Protein AF-A0A9W8JDC2-F1 (afdb_monomer_lite)

pLDDT: mean 82.08, std 17.06, range [31.06, 98.62]

InterPro domains:
  IPR001506 Peptidase M12A [PF01400] (42-192)
  IPR006026 Peptidase, metallopeptidase [SM00235] (15-179)
  IPR024079 Metallopeptidase, catalytic domain superfamily [G3DSA:3.40.390.10] (27-227)

Radius of gyration: 19.78 Å; chains: 1; bounding box: 45×54×55 Å

Structure (mmCIF, N/CA/C/O backbone):
data_AF-A0A9W8JDC2-F1
#
_entry.id   AF-A0A9W8JDC2-F1
#
loop_
_atom_site.group_PDB
_atom_site.id
_atom_site.type_symbol
_atom_site.label_atom_id
_atom_site.label_alt_id
_atom_site.label_comp_id
_atom_site.label_asym_id
_atom_site.label_entity_id
_atom_site.label_seq_id
_atom_site.pdbx_PDB_ins_code
_atom_site.Cartn_x
_atom_site.Cartn_y
_atom_site.Cartn_z
_atom_site.occupancy
_atom_site.B_iso_or_equiv
_atom_site.auth_seq_id
_atom_site.auth_comp_id
_atom_site.auth_asym_id
_atom_site.auth_atom_id
_atom_site.pdbx_PDB_model_num
ATOM 1 N N . MET A 1 1 ? 18.052 2.637 -6.254 1.00 39.09 1 MET A N 1
ATOM 2 C CA . MET A 1 1 ? 16.612 2.326 -6.177 1.00 39.09 1 MET A CA 1
ATOM 3 C C . MET A 1 1 ? 15.872 3.647 -6.015 1.00 39.09 1 MET A C 1
ATOM 5 O O . MET A 1 1 ? 15.628 4.040 -4.888 1.00 39.09 1 MET A O 1
ATOM 9 N N . SER A 1 2 ? 15.651 4.411 -7.087 1.00 40.44 2 SER A N 1
ATOM 10 C CA . SER A 1 2 ? 14.915 5.684 -6.951 1.00 40.44 2 SER A CA 1
ATOM 11 C C . SER A 1 2 ? 14.128 6.116 -8.184 1.00 40.44 2 SER A C 1
ATOM 13 O O . SER A 1 2 ? 13.523 7.181 -8.145 1.00 40.44 2 SER A O 1
ATOM 15 N N . ASN A 1 3 ? 14.102 5.347 -9.278 1.00 45.25 3 ASN A N 1
ATOM 16 C CA . ASN A 1 3 ? 13.188 5.662 -10.376 1.00 45.25 3 ASN A CA 1
ATOM 17 C C . ASN A 1 3 ? 11.806 5.112 -10.033 1.00 45.25 3 ASN A C 1
ATOM 19 O O . ASN A 1 3 ? 11.420 4.107 -10.598 1.00 45.25 3 ASN A O 1
ATOM 23 N N . GLU A 1 4 ? 11.083 5.714 -9.097 1.00 53.16 4 GLU A N 1
ATOM 24 C CA . GLU A 1 4 ? 9.636 5.509 -8.973 1.00 53.16 4 GLU A CA 1
ATOM 25 C C . GLU A 1 4 ? 8.963 6.579 -9.832 1.00 53.16 4 GLU A C 1
ATOM 27 O O . GLU A 1 4 ? 8.582 7.653 -9.373 1.00 53.16 4 GLU A O 1
ATOM 32 N N . THR A 1 5 ? 8.922 6.364 -11.146 1.00 48.00 5 THR A N 1
ATOM 33 C CA . THR A 1 5 ? 8.189 7.255 -12.049 1.00 48.00 5 THR A CA 1
ATOM 34 C C . THR A 1 5 ? 6.776 6.734 -12.230 1.00 48.00 5 THR A C 1
ATOM 36 O O . THR A 1 5 ? 6.428 6.256 -13.308 1.00 48.00 5 THR A O 1
ATOM 39 N N . ALA A 1 6 ? 5.947 6.856 -11.191 1.00 43.22 6 ALA A N 1
ATOM 40 C CA . ALA A 1 6 ? 4.512 6.795 -11.412 1.00 43.22 6 ALA A CA 1
ATOM 41 C C . ALA A 1 6 ? 4.127 7.903 -12.423 1.00 43.22 6 ALA A C 1
ATOM 43 O O . ALA A 1 6 ? 4.657 9.023 -12.349 1.00 43.22 6 ALA A O 1
ATOM 44 N N . PRO A 1 7 ? 3.253 7.626 -13.405 1.00 46.75 7 PRO A N 1
ATOM 45 C CA . PRO A 1 7 ? 2.668 8.669 -14.247 1.00 46.75 7 PRO A CA 1
ATOM 46 C C . PRO A 1 7 ? 2.007 9.747 -13.374 1.00 46.75 7 PRO A C 1
ATOM 48 O O . PRO A 1 7 ? 1.535 9.449 -12.274 1.00 46.75 7 PRO A O 1
ATOM 51 N N . GLN A 1 8 ? 2.004 11.004 -13.847 1.00 41.94 8 GLN A N 1
ATOM 52 C CA . GLN A 1 8 ? 1.420 12.114 -13.088 1.00 41.94 8 GLN A CA 1
ATOM 53 C C . GLN A 1 8 ? -0.027 11.784 -12.726 1.00 41.94 8 GLN A C 1
ATOM 55 O O . GLN A 1 8 ? -0.860 11.540 -13.600 1.00 41.94 8 GLN A O 1
ATOM 60 N N . GLN A 1 9 ? -0.283 11.729 -11.422 1.00 51.25 9 GLN A N 1
ATOM 61 C CA . GLN A 1 9 ? -1.615 11.523 -10.881 1.00 51.25 9 GLN A CA 1
ATOM 62 C C . GLN A 1 9 ? -2.456 12.771 -11.188 1.00 51.25 9 GLN A C 1
ATOM 64 O O . GLN A 1 9 ? -1.902 13.876 -11.216 1.00 51.25 9 GLN A O 1
ATOM 69 N N . PRO A 1 10 ? -3.771 12.643 -11.423 1.00 34.12 10 PRO A N 1
ATOM 70 C CA . PRO A 1 10 ? -4.638 13.811 -11.465 1.00 34.12 10 PRO A CA 1
ATOM 71 C C . PRO A 1 10 ? -4.490 14.587 -10.148 1.00 34.12 10 PRO A C 1
ATOM 73 O O . PRO A 1 10 ? -4.657 14.032 -9.063 1.00 34.12 10 PRO A O 1
ATOM 76 N N . VAL A 1 11 ? -4.106 15.860 -10.257 1.00 34.34 11 VAL A N 1
ATOM 77 C CA . VAL A 1 11 ? -3.949 16.760 -9.113 1.00 34.34 11 VAL A CA 1
ATOM 78 C C . VAL A 1 11 ? -5.342 17.082 -8.587 1.00 34.34 11 VAL A C 1
ATOM 80 O O . VAL A 1 11 ? -6.177 17.616 -9.316 1.00 34.34 11 VAL A O 1
ATOM 83 N N . SER A 1 12 ? -5.586 16.727 -7.332 1.00 36.09 12 SER A N 1
ATOM 84 C CA . SER A 1 12 ? -6.775 17.126 -6.591 1.00 36.09 12 SER A CA 1
ATOM 85 C C . SER A 1 12 ? -6.741 18.638 -6.358 1.00 36.09 12 SER A C 1
ATOM 87 O O . SER A 1 12 ? -5.742 19.186 -5.888 1.00 36.09 12 SER A O 1
ATOM 89 N N . THR A 1 13 ? -7.813 19.323 -6.741 1.00 31.92 13 THR A N 1
ATOM 90 C CA . THR A 1 13 ? -8.102 20.679 -6.277 1.00 31.92 13 THR A CA 1
ATOM 91 C C . THR A 1 13 ? -8.861 20.571 -4.954 1.00 31.92 13 THR A C 1
ATOM 93 O O . THR A 1 13 ? -9.662 19.651 -4.786 1.00 31.92 13 THR A O 1
ATOM 96 N N . ASP A 1 14 ? -8.653 21.522 -4.037 1.00 37.34 14 ASP A N 1
ATOM 97 C CA . ASP A 1 14 ? -9.262 21.587 -2.688 1.00 37.34 14 ASP A CA 1
ATOM 98 C C . ASP A 1 14 ? -10.813 21.497 -2.652 1.00 37.34 14 ASP A C 1
ATOM 100 O O . ASP A 1 14 ? -11.417 21.488 -1.581 1.00 37.34 14 ASP A O 1
ATOM 104 N N . GLU A 1 15 ? -11.481 21.416 -3.804 1.00 31.06 15 GLU A N 1
ATOM 105 C CA . GLU A 1 15 ? -12.931 21.511 -3.961 1.00 31.06 15 GLU A CA 1
ATOM 106 C C . GLU A 1 15 ? -13.664 20.170 -4.152 1.00 31.06 15 GLU A C 1
ATOM 108 O O . GLU A 1 15 ? -14.892 20.192 -4.229 1.00 31.06 15 GLU A O 1
ATOM 113 N N . ASN A 1 16 ? -12.989 19.006 -4.206 1.00 34.16 16 ASN A N 1
ATOM 114 C CA . ASN A 1 16 ? -13.694 17.727 -4.412 1.00 34.16 16 ASN A CA 1
ATOM 115 C C . ASN A 1 16 ? -13.547 16.701 -3.256 1.00 34.16 16 ASN A C 1
ATOM 117 O O . ASN A 1 16 ? -12.599 15.911 -3.240 1.00 34.16 16 ASN A O 1
ATOM 121 N N . PRO A 1 17 ? -14.512 16.620 -2.312 1.00 36.56 17 PRO A N 1
ATOM 122 C CA . PRO A 1 17 ? -14.523 15.637 -1.217 1.00 36.56 17 PRO A CA 1
ATOM 123 C C . PRO A 1 17 ? -14.759 14.174 -1.663 1.00 36.56 17 PRO A C 1
ATOM 125 O O . PRO A 1 17 ? -14.867 13.279 -0.824 1.00 36.56 17 PRO A O 1
ATOM 128 N N . GLU A 1 18 ? -14.821 13.891 -2.968 1.00 38.72 18 GLU A N 1
ATOM 129 C CA . GLU A 1 18 ? -15.110 12.566 -3.532 1.00 38.72 18 GLU A CA 1
ATOM 130 C C . GLU A 1 18 ? -13.932 11.574 -3.553 1.00 38.72 18 GLU A C 1
ATOM 132 O O . GLU A 1 18 ? -14.122 10.440 -3.988 1.00 38.72 18 GLU A O 1
ATOM 137 N N . TRP A 1 19 ? -12.724 11.913 -3.083 1.00 42.41 19 TRP A N 1
ATOM 138 C CA . TRP A 1 19 ? -11.564 10.991 -3.100 1.00 42.41 19 TRP A CA 1
ATOM 139 C C . TRP A 1 19 ? -11.866 9.615 -2.464 1.00 42.41 19 TRP A C 1
ATOM 141 O O . TRP A 1 19 ? -11.330 8.591 -2.896 1.00 42.41 19 TRP A O 1
ATOM 151 N N . TYR A 1 20 ? -12.778 9.565 -1.485 1.00 41.06 20 TYR A N 1
ATOM 152 C CA . TYR A 1 20 ? -13.243 8.326 -0.856 1.00 41.06 20 TYR A CA 1
ATOM 153 C C . TYR A 1 20 ? -13.933 7.380 -1.859 1.00 41.06 20 TYR A C 1
ATOM 155 O O . TYR A 1 20 ? -13.798 6.155 -1.764 1.00 41.06 20 TYR A O 1
ATOM 163 N N . SER A 1 21 ? -14.612 7.953 -2.858 1.00 41.03 21 SER A N 1
ATOM 164 C CA . SER A 1 21 ? -15.178 7.255 -4.015 1.00 41.03 21 SER A CA 1
ATOM 165 C C . SER A 1 21 ? -14.079 6.713 -4.942 1.00 41.03 21 SER A C 1
ATOM 167 O O . SER A 1 21 ? -14.177 5.585 -5.429 1.00 41.03 21 SER A O 1
ATOM 169 N N . TYR A 1 22 ? -12.983 7.457 -5.121 1.00 45.94 22 TYR A N 1
ATOM 170 C CA . TYR A 1 22 ? -11.891 7.105 -6.038 1.00 45.94 22 TYR A CA 1
ATOM 171 C C . TYR A 1 22 ? -10.888 6.085 -5.485 1.00 45.94 22 TYR A C 1
ATOM 173 O O . TYR A 1 22 ? -10.325 5.310 -6.252 1.00 45.94 22 TYR A O 1
ATOM 181 N N . CYS A 1 23 ? -10.641 6.053 -4.177 1.00 48.94 23 CYS A N 1
ATOM 182 C CA . CYS A 1 23 ? -9.601 5.180 -3.631 1.00 48.94 23 CYS A CA 1
ATOM 183 C C . CYS A 1 23 ? -10.074 3.723 -3.475 1.00 48.94 23 CYS A C 1
ATOM 185 O O . CYS A 1 23 ? -9.308 2.793 -3.718 1.00 48.94 23 CYS A O 1
ATOM 187 N N . CYS A 1 24 ? -11.332 3.496 -3.072 1.00 53.53 24 CYS A N 1
ATOM 188 C CA . CYS A 1 24 ? -11.749 2.153 -2.647 1.00 53.53 24 CYS A CA 1
ATOM 189 C C . CYS A 1 24 ? -13.275 1.901 -2.694 1.00 53.53 24 CYS A C 1
ATOM 191 O O . CYS A 1 24 ? -13.778 1.063 -1.936 1.00 53.53 24 CYS A O 1
ATOM 193 N N . SER A 1 25 ? -14.058 2.640 -3.488 1.00 48.69 25 SER A N 1
ATOM 194 C CA . SER A 1 25 ? -15.470 2.269 -3.654 1.00 48.69 25 SER A CA 1
ATOM 195 C C . SER A 1 25 ? -15.579 1.067 -4.600 1.00 48.69 25 SER A C 1
ATOM 197 O O . SER A 1 25 ? -15.105 1.090 -5.726 1.00 48.69 25 SER A O 1
ATOM 199 N N . GLU A 1 26 ? -16.161 -0.023 -4.105 1.00 54.44 26 GLU A N 1
ATOM 200 C CA . GLU A 1 26 ? -16.521 -1.211 -4.895 1.00 54.44 26 GLU A CA 1
ATOM 201 C C . GLU A 1 26 ? -15.377 -2.045 -5.479 1.00 54.44 26 GLU A C 1
ATOM 203 O O . GLU A 1 26 ? -15.600 -2.766 -6.453 1.00 54.44 26 GLU A O 1
ATOM 208 N N . LEU A 1 27 ? -14.188 -2.066 -4.858 1.00 50.25 27 LEU A N 1
ATOM 209 C CA . LEU A 1 27 ? -13.289 -3.188 -5.131 1.00 50.25 27 LEU A CA 1
ATOM 210 C C . LEU A 1 27 ? -14.043 -4.461 -4.758 1.00 50.25 27 LEU A C 1
ATOM 212 O O . LEU A 1 27 ? -14.389 -4.706 -3.597 1.00 50.25 27 LEU A O 1
ATOM 216 N N . SER A 1 28 ? -14.377 -5.232 -5.788 1.00 53.75 28 SER A N 1
ATOM 217 C CA . SER A 1 28 ? -14.998 -6.528 -5.619 1.00 53.75 28 SER A CA 1
ATOM 218 C C . SER A 1 28 ? -14.140 -7.328 -4.634 1.00 53.75 28 SER A C 1
ATOM 220 O O . SER A 1 28 ? -12.913 -7.199 -4.609 1.00 53.75 28 SER A O 1
ATOM 222 N N . LYS A 1 29 ? -14.755 -8.203 -3.826 1.00 72.06 29 LYS A N 1
ATOM 223 C CA . LYS A 1 29 ? -14.006 -9.122 -2.942 1.00 72.06 29 LYS A CA 1
ATOM 224 C C . LYS A 1 29 ? -12.920 -9.911 -3.694 1.00 72.06 29 LYS A C 1
ATOM 226 O O . LYS A 1 29 ? -12.112 -10.585 -3.065 1.00 72.06 29 LYS A O 1
ATOM 231 N N . THR A 1 30 ? -12.926 -9.902 -5.029 1.00 88.88 30 THR A N 1
ATOM 232 C CA . THR A 1 30 ? -11.967 -10.577 -5.893 1.00 88.88 30 THR A CA 1
ATOM 233 C C . THR A 1 30 ? -11.499 -9.672 -7.035 1.00 88.88 30 THR A C 1
ATOM 235 O O . THR A 1 30 ? -12.102 -9.660 -8.103 1.00 88.88 30 THR A O 1
ATOM 238 N N . ILE A 1 31 ? -10.366 -9.006 -6.836 1.00 91.06 31 ILE A N 1
ATOM 239 C CA . ILE A 1 31 ? -9.697 -8.160 -7.823 1.00 91.06 31 ILE A CA 1
ATOM 240 C C . ILE A 1 31 ? -8.982 -9.047 -8.848 1.00 91.06 31 ILE A C 1
ATOM 242 O O . ILE A 1 31 ? -8.197 -9.938 -8.500 1.00 91.06 31 ILE A O 1
ATOM 246 N N . THR A 1 32 ? -9.256 -8.820 -10.128 1.00 94.94 32 THR A N 1
ATOM 247 C CA . THR A 1 32 ? -8.577 -9.508 -11.229 1.00 94.94 32 THR A CA 1
ATOM 248 C C . THR A 1 32 ? -7.205 -8.904 -11.499 1.00 94.94 32 THR A C 1
ATOM 250 O O . THR A 1 32 ? -7.047 -7.688 -11.602 1.00 94.94 32 THR A O 1
ATOM 253 N N . VAL A 1 33 ? -6.202 -9.771 -11.638 1.00 97.25 33 VAL A N 1
ATOM 254 C CA . VAL A 1 33 ? -4.806 -9.390 -11.883 1.00 97.25 33 VAL A CA 1
ATOM 255 C C . VAL A 1 33 ? -4.304 -10.080 -13.146 1.00 97.25 33 VAL A C 1
ATOM 257 O O . VAL A 1 33 ? -4.620 -11.243 -13.398 1.00 97.25 33 VAL A O 1
ATOM 260 N N . GLY A 1 34 ? -3.523 -9.376 -13.954 1.00 97.50 34 GLY A N 1
ATOM 261 C CA . GLY A 1 34 ? -3.039 -9.881 -15.229 1.00 97.50 34 GLY A CA 1
ATOM 262 C C . GLY A 1 34 ? -1.666 -9.346 -15.590 1.00 97.50 34 GLY A C 1
ATOM 263 O O . GLY A 1 34 ? -1.335 -8.213 -15.257 1.00 97.50 34 GLY A O 1
ATOM 264 N N . PHE A 1 35 ? -0.877 -10.146 -16.301 1.00 97.88 35 PHE A N 1
ATOM 265 C CA . PHE A 1 35 ? 0.409 -9.723 -16.852 1.00 97.88 35 PHE A CA 1
ATOM 266 C C . PHE A 1 35 ? 0.225 -9.288 -18.305 1.00 97.88 35 PHE A C 1
ATOM 268 O O . PHE A 1 35 ? -0.383 -10.022 -19.087 1.00 97.88 35 PHE A O 1
ATOM 275 N N . VAL A 1 36 ? 0.713 -8.098 -18.664 1.00 96.31 36 VAL A N 1
ATOM 276 C CA . VAL A 1 36 ? 0.416 -7.472 -19.964 1.00 96.31 36 VAL A CA 1
ATOM 277 C C . VAL A 1 36 ? 1.654 -7.257 -20.831 1.00 96.31 36 VAL A C 1
ATOM 279 O O . VAL A 1 36 ? 2.762 -7.005 -20.354 1.00 96.31 36 VAL A O 1
ATOM 282 N N . ASN A 1 37 ? 1.447 -7.353 -22.144 1.00 92.31 37 ASN A N 1
ATOM 283 C CA . ASN A 1 37 ? 2.453 -7.043 -23.158 1.00 92.31 37 ASN A CA 1
ATOM 284 C C . ASN A 1 37 ? 2.765 -5.531 -23.192 1.00 92.31 37 ASN A C 1
ATOM 286 O O . ASN A 1 37 ? 1.912 -4.729 -22.814 1.00 92.31 37 ASN A O 1
ATOM 290 N N . PRO A 1 38 ? 3.961 -5.115 -23.657 1.00 91.19 38 PRO A N 1
ATOM 291 C CA . PRO A 1 38 ? 5.005 -5.925 -24.305 1.00 91.19 38 PRO A CA 1
ATOM 292 C C . PRO A 1 38 ? 5.938 -6.679 -23.344 1.00 91.19 38 PRO A C 1
ATOM 294 O O . PRO A 1 38 ? 6.729 -7.504 -23.788 1.00 91.19 38 PRO A O 1
ATOM 297 N N . THR A 1 39 ? 5.863 -6.419 -22.039 1.00 94.56 39 THR A N 1
ATOM 298 C CA . THR A 1 39 ? 6.779 -6.992 -21.038 1.00 94.56 39 THR A CA 1
ATOM 299 C C . THR A 1 39 ? 5.997 -7.656 -19.900 1.00 94.56 39 THR A C 1
ATOM 301 O O . THR A 1 39 ? 5.954 -7.105 -18.79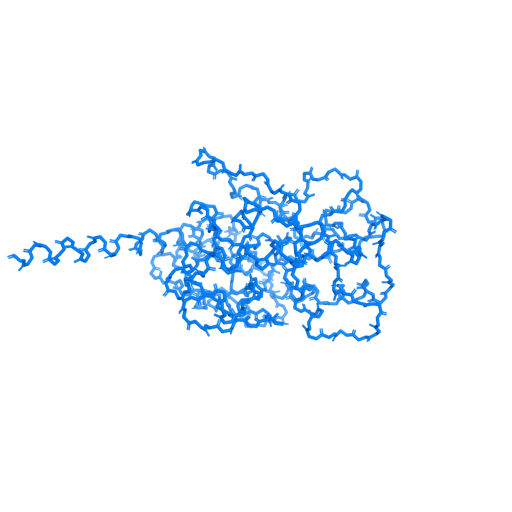8 1.00 94.56 39 THR A O 1
ATOM 304 N N . PRO A 1 40 ? 5.391 -8.837 -20.119 1.00 95.38 40 PRO A N 1
ATOM 305 C CA . PRO A 1 40 ? 4.582 -9.524 -19.105 1.00 95.38 40 PRO A CA 1
ATOM 306 C C . PRO A 1 40 ? 5.421 -10.168 -17.985 1.00 95.38 40 PRO A C 1
ATOM 308 O O . PRO A 1 40 ? 4.870 -10.753 -17.055 1.00 95.38 40 PRO A O 1
ATOM 311 N N . GLY A 1 41 ? 6.752 -10.079 -18.065 1.00 96.12 41 GLY A N 1
ATOM 312 C CA . GLY A 1 41 ? 7.677 -10.735 -17.143 1.00 96.12 41 GLY A CA 1
ATOM 313 C C . GLY A 1 41 ? 7.842 -12.227 -17.422 1.00 96.12 41 GLY A C 1
ATOM 314 O O . GLY A 1 41 ? 7.060 -12.846 -18.145 1.00 96.12 41 GLY A O 1
ATOM 315 N N . THR A 1 42 ? 8.897 -12.813 -16.862 1.00 97.75 42 THR A N 1
ATOM 316 C CA . THR A 1 42 ? 9.150 -14.255 -16.926 1.00 97.75 42 THR A CA 1
ATOM 317 C C . THR A 1 42 ? 8.213 -15.017 -15.982 1.00 97.75 42 THR A C 1
ATOM 319 O O . THR A 1 42 ? 7.740 -14.441 -15.000 1.00 97.75 42 THR A O 1
ATOM 322 N N . PRO A 1 43 ? 8.004 -16.333 -16.182 1.00 97.88 43 PRO A N 1
ATOM 323 C CA . PRO A 1 43 ? 7.244 -17.154 -15.236 1.00 97.88 43 PRO A CA 1
ATOM 324 C C . PRO A 1 43 ? 7.764 -17.061 -13.796 1.00 97.88 43 PRO A C 1
ATOM 326 O O . PRO A 1 43 ? 6.982 -17.092 -12.853 1.00 97.88 43 PRO A O 1
ATOM 329 N N . VAL A 1 44 ? 9.080 -16.884 -13.624 1.00 98.38 44 VAL A N 1
ATOM 330 C CA . VAL A 1 44 ? 9.696 -16.671 -12.310 1.00 98.38 44 VAL A CA 1
ATOM 331 C C . VAL A 1 44 ? 9.209 -15.359 -11.697 1.00 98.38 44 VAL A C 1
ATOM 333 O O . VAL A 1 44 ? 8.709 -15.376 -10.580 1.00 98.38 44 VAL A O 1
ATOM 336 N N . GLN A 1 45 ? 9.289 -14.237 -12.419 1.00 98.38 45 GLN A N 1
ATOM 337 C CA . GLN A 1 45 ? 8.807 -12.941 -11.921 1.00 98.38 45 GLN A CA 1
ATOM 338 C C . GLN A 1 45 ? 7.310 -12.982 -11.577 1.00 98.38 45 GLN A C 1
ATOM 340 O O . GLN A 1 45 ? 6.902 -12.502 -10.520 1.00 98.38 45 GLN A O 1
ATOM 345 N N . GLN A 1 46 ? 6.502 -13.600 -12.441 1.00 98.31 46 GLN A N 1
ATOM 346 C CA . GLN A 1 46 ? 5.063 -13.757 -12.232 1.00 98.31 46 GLN A CA 1
ATOM 347 C C . GLN A 1 46 ? 4.754 -14.574 -10.970 1.00 98.31 46 GLN A C 1
ATOM 349 O O . GLN A 1 46 ? 3.913 -14.162 -10.171 1.00 98.31 46 GLN A O 1
ATOM 354 N N . ALA A 1 47 ? 5.471 -15.681 -10.751 1.00 98.44 47 ALA A N 1
ATOM 355 C CA . ALA A 1 47 ? 5.312 -16.521 -9.567 1.00 98.44 47 ALA A CA 1
ATOM 356 C C . ALA A 1 47 ? 5.643 -15.765 -8.270 1.00 98.44 47 ALA A C 1
ATOM 358 O O . ALA A 1 47 ? 4.889 -15.868 -7.304 1.00 98.44 47 ALA A O 1
ATOM 359 N N . LYS A 1 48 ? 6.703 -14.939 -8.258 1.00 98.62 48 LYS A N 1
ATOM 360 C CA . LYS A 1 48 ? 7.040 -14.099 -7.091 1.00 98.62 48 LYS A CA 1
ATOM 361 C C . LYS A 1 48 ? 5.887 -13.174 -6.714 1.00 98.62 48 LYS A C 1
ATOM 363 O O . LYS A 1 48 ? 5.512 -13.096 -5.548 1.00 98.62 48 LYS A O 1
ATOM 368 N N . VAL A 1 49 ? 5.305 -12.499 -7.707 1.00 98.56 49 VAL A N 1
ATOM 369 C CA . VAL A 1 49 ? 4.173 -11.587 -7.496 1.00 98.56 49 VAL A CA 1
ATOM 370 C C . VAL A 1 49 ? 2.958 -12.340 -6.958 1.00 98.56 49 VAL A C 1
ATOM 372 O O . VAL A 1 49 ? 2.365 -11.922 -5.965 1.00 98.56 49 VAL A O 1
ATOM 375 N N . GLN A 1 50 ? 2.614 -13.469 -7.584 1.00 98.38 50 GLN A N 1
ATOM 376 C CA . GLN A 1 50 ? 1.490 -14.315 -7.178 1.00 98.38 50 GLN A CA 1
ATOM 377 C C . GLN A 1 50 ? 1.626 -14.847 -5.750 1.00 98.38 50 GLN A C 1
ATOM 379 O O . GLN A 1 50 ? 0.620 -14.953 -5.050 1.00 98.38 50 GLN A O 1
ATOM 384 N N . GLU A 1 51 ? 2.844 -15.178 -5.323 1.00 98.38 51 GLU A N 1
ATOM 385 C CA . GLU A 1 51 ? 3.123 -15.671 -3.977 1.00 98.38 51 GLU A CA 1
ATOM 386 C C . GLU A 1 51 ? 3.049 -14.547 -2.938 1.00 98.38 51 GLU A C 1
ATOM 388 O O . GLU A 1 51 ? 2.314 -14.652 -1.955 1.00 98.38 51 GLU A O 1
ATOM 393 N N . VAL A 1 52 ? 3.781 -13.452 -3.157 1.00 98.56 52 VAL A N 1
ATOM 394 C CA . VAL A 1 52 ? 3.937 -12.388 -2.153 1.00 98.56 52 VAL A CA 1
ATOM 395 C C . VAL A 1 52 ? 2.637 -11.619 -1.928 1.00 98.56 52 VAL A C 1
ATOM 397 O O . VAL A 1 52 ? 2.317 -11.296 -0.783 1.00 98.56 52 VAL A O 1
ATOM 400 N N . VAL A 1 53 ? 1.843 -11.375 -2.978 1.00 97.38 53 VAL A N 1
ATOM 401 C CA . VAL A 1 53 ? 0.584 -10.617 -2.856 1.00 97.38 53 VAL A CA 1
ATOM 402 C C . VAL A 1 53 ? -0.415 -11.268 -1.889 1.00 97.38 53 VAL A C 1
ATOM 404 O O . VAL A 1 53 ? -1.240 -10.583 -1.285 1.00 97.38 53 VAL A O 1
ATOM 407 N N . LYS A 1 54 ? -0.319 -12.587 -1.672 1.00 96.56 54 LYS A N 1
ATOM 408 C CA . LYS A 1 54 ? -1.182 -13.311 -0.726 1.00 96.56 54 LYS A CA 1
ATOM 409 C C . LYS A 1 54 ? -1.024 -12.850 0.716 1.00 96.56 54 LYS A C 1
ATOM 411 O O . LYS A 1 54 ? -1.926 -13.098 1.511 1.00 96.56 54 LYS A O 1
ATOM 416 N N . GLU A 1 55 ? 0.061 -12.159 1.059 1.00 97.62 55 GLU A N 1
ATOM 417 C CA . GLU A 1 55 ? 0.206 -11.546 2.378 1.00 97.62 55 GLU A CA 1
ATOM 418 C C . GLU A 1 55 ? -0.896 -10.512 2.648 1.00 97.62 55 GLU A C 1
ATOM 420 O O . GLU A 1 55 ? -1.474 -10.522 3.731 1.00 97.62 55 GLU A O 1
ATOM 425 N N . TRP A 1 56 ? -1.275 -9.692 1.660 1.00 95.94 56 TRP A N 1
ATOM 426 C CA . TRP A 1 56 ? -2.372 -8.729 1.814 1.00 95.94 56 TRP A CA 1
ATOM 427 C C . TRP A 1 56 ? -3.716 -9.414 2.087 1.00 95.94 56 TRP A C 1
ATOM 429 O O . TRP A 1 56 ? -4.488 -8.931 2.912 1.00 95.94 56 TRP A O 1
ATOM 439 N N . GLU A 1 57 ? -3.976 -10.578 1.482 1.00 94.75 57 GLU A N 1
ATOM 440 C CA . GLU A 1 57 ? -5.220 -11.340 1.697 1.00 94.75 57 GLU A CA 1
ATOM 441 C C . GLU A 1 57 ? -5.372 -11.895 3.123 1.00 94.75 57 GLU A C 1
ATOM 443 O O . GLU A 1 57 ? -6.455 -12.362 3.487 1.00 94.75 57 GLU A O 1
ATOM 448 N N . LYS A 1 58 ? -4.296 -11.900 3.922 1.00 95.94 58 LYS A N 1
ATOM 449 C CA . LYS A 1 58 ? -4.359 -12.264 5.343 1.00 95.94 58 LYS A CA 1
ATOM 450 C C . LYS A 1 58 ? -4.903 -11.118 6.188 1.00 95.94 58 LYS A C 1
ATOM 452 O O . LYS A 1 58 ? -5.517 -11.370 7.215 1.00 95.94 58 LYS A O 1
ATOM 457 N N . HIS A 1 59 ? -4.694 -9.873 5.776 1.00 95.38 59 HIS A N 1
ATOM 458 C CA . HIS A 1 59 ? -5.021 -8.700 6.594 1.00 95.38 59 HIS A CA 1
ATOM 459 C C . HIS A 1 59 ? -6.229 -7.936 6.058 1.00 95.38 59 HIS A C 1
ATOM 461 O O . HIS A 1 59 ? -6.937 -7.301 6.830 1.00 95.38 59 HIS A O 1
ATOM 467 N N . ALA A 1 60 ? -6.510 -8.059 4.763 1.00 91.81 60 ALA A N 1
ATOM 468 C CA . ALA A 1 60 ? -7.661 -7.485 4.085 1.00 91.81 60 ALA A CA 1
ATOM 469 C C . ALA A 1 60 ? -8.565 -8.590 3.523 1.00 91.81 60 ALA A C 1
ATOM 471 O O . ALA A 1 60 ? -8.087 -9.578 2.961 1.00 91.81 60 ALA A O 1
ATOM 472 N N . ASN A 1 61 ? -9.881 -8.393 3.600 1.00 91.25 61 ASN A N 1
ATOM 473 C CA . ASN A 1 61 ? -10.890 -9.268 3.001 1.00 91.25 61 ASN A CA 1
ATOM 474 C C . ASN A 1 61 ? -10.993 -9.068 1.476 1.00 91.25 61 ASN A C 1
ATOM 476 O O . ASN A 1 61 ? -12.050 -8.755 0.926 1.00 91.25 61 ASN A O 1
ATOM 480 N N . LEU A 1 62 ? -9.855 -9.232 0.808 1.00 90.75 62 LEU A N 1
ATOM 481 C CA . LEU A 1 62 ? -9.661 -9.143 -0.630 1.00 90.75 62 LEU A CA 1
ATOM 482 C C . LEU A 1 62 ? -9.100 -10.466 -1.150 1.00 90.75 62 LEU A C 1
ATOM 484 O O . LEU A 1 62 ? -8.460 -11.233 -0.423 1.00 90.75 62 LEU A O 1
ATOM 488 N N . LYS A 1 63 ? -9.324 -10.723 -2.437 1.00 92.44 63 LYS A N 1
ATOM 489 C CA . LYS A 1 63 ? -8.714 -11.823 -3.180 1.00 92.44 63 LYS A CA 1
ATOM 490 C C . LYS A 1 63 ? -8.132 -11.312 -4.479 1.00 92.44 63 LYS A C 1
ATOM 492 O O . LYS A 1 63 ? -8.802 -10.600 -5.213 1.00 92.44 63 LYS A O 1
ATOM 497 N N . PHE A 1 64 ? -6.917 -11.736 -4.788 1.00 94.94 64 PHE A N 1
ATOM 498 C CA . PHE A 1 64 ? -6.272 -11.463 -6.063 1.00 94.94 64 PHE A CA 1
ATOM 499 C C . PHE A 1 64 ? -6.371 -12.702 -6.940 1.00 94.94 64 PHE A C 1
ATOM 501 O O . PHE A 1 64 ? -5.796 -13.759 -6.638 1.00 94.94 64 PHE A O 1
ATOM 508 N N . ARG A 1 65 ? -7.144 -12.580 -8.020 1.00 95.69 65 ARG A N 1
ATOM 509 C CA . ARG A 1 65 ? -7.374 -13.650 -8.988 1.00 95.69 65 ARG A CA 1
ATOM 510 C C . ARG A 1 65 ? -6.612 -13.353 -10.267 1.00 95.69 65 ARG A C 1
ATOM 512 O O . ARG A 1 65 ? -7.005 -12.486 -11.043 1.00 95.69 65 ARG A O 1
ATOM 519 N N . PHE A 1 66 ? -5.553 -14.116 -10.498 1.00 97.00 66 PHE A N 1
ATOM 520 C CA . PHE A 1 66 ? -4.763 -14.011 -11.717 1.00 97.00 66 PHE A CA 1
ATOM 521 C C . PHE A 1 66 ? -5.511 -14.652 -12.887 1.00 97.00 66 PHE A C 1
ATOM 523 O O . PHE A 1 66 ? -5.934 -15.805 -12.785 1.00 97.00 66 PHE A O 1
ATOM 530 N N . ILE A 1 67 ? -5.698 -13.905 -13.976 1.00 96.06 67 ILE A N 1
ATOM 531 C CA . ILE A 1 67 ? -6.421 -14.369 -15.167 1.00 96.06 67 ILE A CA 1
ATOM 532 C C . ILE A 1 67 ? -5.475 -14.542 -16.369 1.00 96.06 67 ILE A C 1
ATOM 534 O O . ILE A 1 67 ? -4.519 -13.778 -16.496 1.00 96.06 67 ILE A O 1
ATOM 538 N N . PRO A 1 68 ? -5.731 -15.511 -17.275 1.00 89.31 68 PRO A N 1
ATOM 539 C CA . PRO A 1 68 ? -4.850 -15.768 -18.419 1.00 89.31 68 PRO A CA 1
ATOM 540 C C . PRO A 1 68 ? -4.762 -14.605 -19.416 1.00 89.31 68 PRO A C 1
ATOM 542 O O . PRO A 1 68 ? -3.674 -14.287 -19.888 1.00 89.31 68 PRO A O 1
ATOM 545 N N . ASN A 1 69 ? -5.892 -13.955 -19.735 1.00 87.50 69 ASN A N 1
ATOM 546 C CA . ASN A 1 69 ? -5.889 -12.754 -20.570 1.00 87.50 69 ASN A CA 1
ATOM 547 C C . ASN A 1 69 ? -5.673 -11.515 -19.700 1.00 87.50 69 ASN A C 1
ATOM 549 O O . ASN A 1 69 ? -6.631 -10.892 -19.239 1.00 87.50 69 ASN A O 1
ATOM 553 N N . GLY A 1 70 ? -4.409 -11.160 -19.468 1.00 85.19 70 GLY A N 1
ATOM 554 C CA . GLY A 1 70 ? -4.079 -10.056 -18.574 1.00 85.19 70 GLY A CA 1
ATOM 555 C C . GLY A 1 70 ? -4.618 -8.695 -19.022 1.00 85.19 70 GLY A C 1
ATOM 556 O O . GLY A 1 70 ? -4.840 -7.829 -18.185 1.00 85.19 70 GLY A O 1
ATOM 557 N N . ASN A 1 71 ? -4.910 -8.521 -20.314 1.00 90.00 71 ASN A N 1
ATOM 558 C CA . ASN A 1 71 ? -5.446 -7.273 -20.863 1.00 90.00 71 ASN A CA 1
ATOM 559 C C . ASN A 1 71 ? -6.836 -6.917 -20.311 1.00 90.00 71 ASN A C 1
ATOM 561 O O . ASN A 1 71 ? -7.193 -5.740 -20.271 1.00 90.00 71 ASN A O 1
ATOM 565 N N . ASP A 1 72 ? -7.605 -7.917 -19.870 1.00 90.44 72 ASP A N 1
ATOM 566 C CA . ASP A 1 72 ? -8.949 -7.718 -19.326 1.00 90.44 72 ASP A CA 1
ATOM 567 C C . ASP A 1 72 ? -8.961 -7.457 -17.816 1.00 90.44 72 ASP A C 1
ATOM 569 O O . ASP A 1 72 ? -10.011 -7.090 -17.281 1.00 90.44 72 ASP A O 1
ATOM 573 N N . ALA A 1 73 ? -7.817 -7.615 -17.143 1.00 94.62 73 ALA A N 1
ATOM 574 C CA . ALA A 1 73 ? -7.704 -7.489 -15.697 1.00 94.62 73 ALA A CA 1
ATOM 575 C C . ALA A 1 73 ? -7.868 -6.039 -15.217 1.00 94.62 73 ALA A C 1
ATOM 577 O O . ALA A 1 73 ? -7.549 -5.080 -15.931 1.00 94.62 73 ALA A O 1
ATOM 578 N N . GLU A 1 74 ? -8.336 -5.888 -13.980 1.00 93.12 74 GLU A N 1
ATOM 579 C CA . GLU A 1 74 ? -8.397 -4.605 -13.272 1.00 93.12 74 GLU A CA 1
ATOM 580 C C . GLU A 1 74 ? -6.984 -4.096 -12.969 1.00 93.12 74 GLU A C 1
ATOM 582 O O . GLU A 1 74 ? -6.645 -2.977 -13.352 1.00 93.12 74 GLU A O 1
ATOM 587 N N . ILE A 1 75 ? -6.136 -4.950 -12.381 1.00 95.25 75 ILE A N 1
ATOM 588 C CA . ILE A 1 75 ? -4.705 -4.688 -12.188 1.00 95.25 75 ILE A CA 1
ATOM 589 C C . ILE A 1 75 ? -3.917 -5.337 -13.329 1.00 95.25 75 ILE A C 1
ATOM 591 O O . ILE A 1 75 ? -3.948 -6.557 -13.510 1.00 95.25 75 ILE A O 1
ATOM 595 N N . ARG A 1 76 ? -3.171 -4.525 -14.082 1.00 97.50 76 ARG A N 1
ATOM 596 C CA . ARG A 1 76 ? -2.391 -4.939 -15.257 1.00 97.50 76 ARG A CA 1
ATOM 597 C C . ARG A 1 76 ? -0.911 -4.667 -15.025 1.00 97.50 76 ARG A C 1
ATOM 599 O O . ARG A 1 76 ? -0.500 -3.514 -14.955 1.00 97.50 76 ARG A O 1
ATOM 606 N N . ILE A 1 77 ? -0.124 -5.728 -14.902 1.00 98.12 77 ILE A N 1
ATOM 607 C CA . ILE A 1 77 ? 1.271 -5.685 -14.464 1.00 98.12 77 ILE A CA 1
ATOM 608 C C . ILE A 1 77 ? 2.209 -5.820 -15.661 1.00 98.12 77 ILE A C 1
ATOM 610 O O . ILE A 1 77 ? 2.103 -6.775 -16.437 1.00 98.12 77 ILE A O 1
ATOM 614 N N . SER A 1 78 ? 3.169 -4.904 -15.768 1.00 97.25 78 SER A N 1
ATOM 615 C CA . SER A 1 78 ? 4.329 -5.028 -16.653 1.00 97.25 78 SER A CA 1
ATOM 616 C C . SER A 1 78 ? 5.648 -5.117 -15.872 1.00 97.25 78 SER A C 1
ATOM 618 O O . SER A 1 78 ? 5.724 -4.761 -14.702 1.00 97.25 78 SER A O 1
ATOM 620 N N . PHE A 1 79 ? 6.709 -5.593 -16.524 1.00 96.81 79 PHE A N 1
ATOM 621 C CA . PHE A 1 79 ? 8.063 -5.704 -15.966 1.00 96.81 79 PHE A CA 1
ATOM 622 C C . PHE A 1 79 ? 9.078 -4.907 -16.797 1.00 96.81 79 PHE A C 1
ATOM 624 O O . PHE A 1 79 ? 10.087 -5.434 -17.273 1.00 96.81 79 PHE A O 1
ATOM 631 N N . GLN A 1 80 ? 8.784 -3.629 -17.039 1.00 92.19 80 GLN A N 1
ATOM 632 C CA . GLN A 1 80 ? 9.682 -2.734 -17.765 1.00 92.19 80 GLN A CA 1
ATOM 633 C C . GLN A 1 80 ? 10.799 -2.260 -16.832 1.00 92.19 80 GLN A C 1
ATOM 635 O O . GLN A 1 80 ? 10.596 -1.354 -16.026 1.00 92.19 80 GLN A O 1
ATOM 640 N N . LEU A 1 81 ? 11.986 -2.857 -16.971 1.00 86.06 81 LEU A N 1
ATOM 641 C CA . LEU A 1 81 ? 13.138 -2.642 -16.084 1.00 86.06 81 LEU A CA 1
ATOM 642 C C . LEU A 1 81 ? 13.487 -1.157 -15.864 1.00 86.06 81 LEU A C 1
ATOM 644 O O . LEU A 1 81 ? 13.772 -0.743 -14.745 1.00 86.06 81 LEU A O 1
ATOM 648 N N . LEU A 1 82 ? 13.464 -0.352 -16.930 1.00 82.56 82 LEU A N 1
ATOM 649 C CA . LEU A 1 82 ? 13.873 1.057 -16.881 1.00 82.56 82 LEU A CA 1
ATOM 650 C C . LEU A 1 82 ? 12.759 2.013 -16.431 1.00 82.56 82 LEU A C 1
ATOM 652 O O . LEU A 1 82 ? 13.035 3.192 -16.226 1.00 82.56 82 LEU A O 1
ATOM 656 N N . ASN A 1 83 ? 11.529 1.519 -16.260 1.00 81.38 83 ASN A N 1
ATOM 657 C CA . ASN A 1 83 ? 10.370 2.333 -15.888 1.00 81.38 83 ASN A CA 1
ATOM 658 C C . ASN A 1 83 ? 10.068 2.304 -14.378 1.00 81.38 83 ASN A C 1
ATOM 660 O O . ASN A 1 83 ? 9.002 2.745 -13.958 1.00 81.38 83 ASN A O 1
ATOM 664 N N . GLY A 1 84 ? 10.982 1.765 -13.562 1.00 85.69 84 GLY A N 1
ATOM 665 C CA . GLY A 1 84 ? 10.794 1.728 -12.113 1.00 85.69 84 GLY A CA 1
ATOM 666 C C . GLY A 1 84 ? 9.805 0.689 -11.623 1.00 85.69 84 GLY A C 1
ATOM 667 O O . GLY A 1 84 ? 9.260 -0.061 -12.423 1.00 85.69 84 GLY A O 1
ATOM 668 N N . SER A 1 85 ? 9.536 0.656 -10.323 1.00 88.44 85 SER A N 1
ATOM 669 C CA . SER A 1 85 ? 8.293 0.068 -9.819 1.00 88.44 85 SER A CA 1
ATOM 670 C C . SER A 1 85 ? 7.304 1.176 -9.473 1.00 88.44 85 SER A C 1
ATOM 672 O O . SER A 1 85 ? 7.723 2.255 -9.057 1.00 88.44 85 SER A O 1
ATOM 674 N N . TRP A 1 86 ? 6.032 0.948 -9.791 1.00 89.56 86 TRP A N 1
ATOM 675 C CA . TRP A 1 86 ? 4.933 1.864 -9.491 1.00 89.56 86 TRP A CA 1
ATOM 676 C C . TRP A 1 86 ? 3.590 1.148 -9.636 1.00 89.56 86 TRP A C 1
ATOM 678 O O . TRP A 1 86 ? 3.469 0.166 -10.375 1.00 89.56 86 TRP A O 1
ATOM 688 N N . SER A 1 87 ? 2.551 1.709 -9.025 1.00 88.69 87 SER A N 1
ATOM 689 C CA . SER A 1 87 ? 1.155 1.338 -9.237 1.00 88.69 87 SER A CA 1
ATOM 690 C C . SER A 1 87 ? 0.269 2.576 -9.203 1.00 88.69 87 SER A C 1
ATOM 692 O O . SER A 1 87 ? 0.521 3.518 -8.454 1.00 88.69 87 SER A O 1
ATOM 694 N N . TYR A 1 88 ? -0.810 2.566 -9.985 1.00 85.88 88 TYR A N 1
ATOM 695 C CA . TYR A 1 88 ? -1.917 3.482 -9.720 1.00 85.88 88 TYR A CA 1
ATOM 696 C C . TYR A 1 88 ? -2.588 3.128 -8.392 1.00 85.88 88 TYR A C 1
ATOM 698 O O . TYR A 1 88 ? -2.584 1.970 -7.962 1.00 85.88 88 TYR A O 1
ATOM 706 N N . ILE A 1 89 ? -3.174 4.144 -7.763 1.00 83.31 89 ILE A N 1
ATOM 707 C CA . ILE A 1 89 ? -3.804 4.016 -6.454 1.00 83.31 89 ILE A CA 1
ATOM 708 C C . ILE A 1 89 ? -5.246 3.535 -6.624 1.00 83.31 89 ILE A C 1
ATOM 710 O O . ILE A 1 89 ? -6.049 4.195 -7.287 1.00 83.31 89 ILE A O 1
ATOM 714 N N . GLY A 1 90 ? -5.585 2.407 -6.000 1.00 82.88 90 GLY A N 1
ATOM 715 C CA . GLY A 1 90 ? -6.964 1.934 -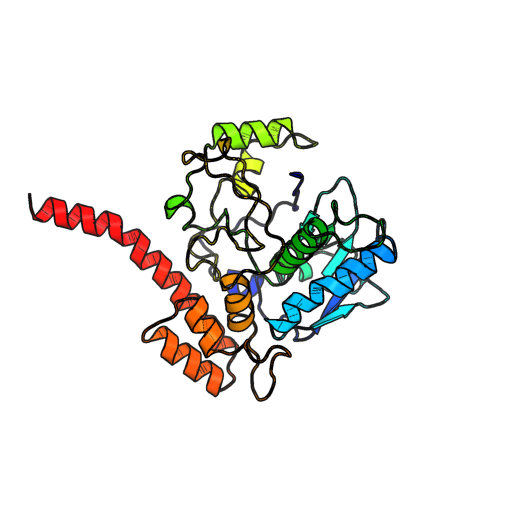5.889 1.00 82.88 90 GLY A CA 1
ATOM 716 C C . GLY A 1 90 ? -7.716 1.890 -7.225 1.00 82.88 90 GLY A C 1
ATOM 717 O O . GLY A 1 90 ? -7.221 1.372 -8.231 1.00 82.88 90 GLY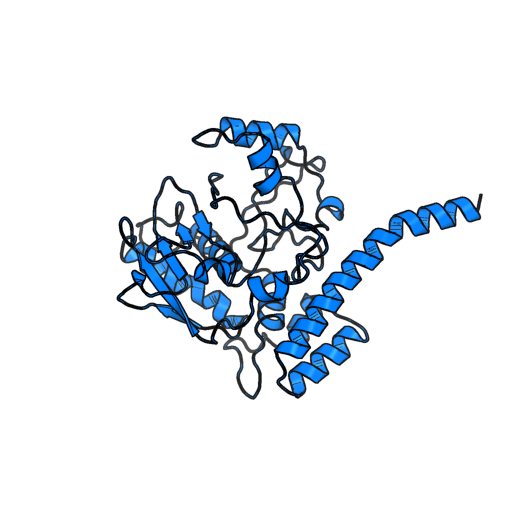 A O 1
ATOM 718 N N . ASN A 1 91 ? -8.909 2.492 -7.263 1.00 82.88 91 ASN A N 1
ATOM 719 C CA . ASN A 1 91 ? -9.767 2.458 -8.452 1.00 82.88 91 ASN A CA 1
ATOM 720 C C . ASN A 1 91 ? -9.273 3.324 -9.616 1.00 82.88 91 ASN A C 1
ATOM 722 O O . ASN A 1 91 ? -9.850 3.239 -10.702 1.00 82.88 91 ASN A O 1
ATOM 726 N N . ILE A 1 92 ? -8.206 4.120 -9.456 1.00 83.00 92 ILE A N 1
ATOM 727 C CA . ILE A 1 92 ? -7.606 4.834 -10.595 1.00 83.00 92 ILE A CA 1
ATOM 728 C C . ILE A 1 92 ? -7.198 3.824 -11.680 1.00 83.00 92 ILE A C 1
ATOM 730 O O . ILE A 1 92 ? -7.372 4.095 -12.867 1.00 83.00 92 ILE A O 1
ATOM 734 N N . ALA A 1 93 ? -6.781 2.610 -11.294 1.00 88.00 93 ALA A N 1
ATOM 735 C CA . ALA A 1 93 ? -6.485 1.512 -12.215 1.00 88.00 93 ALA A CA 1
ATOM 736 C C . ALA A 1 93 ? -7.649 1.170 -13.174 1.00 88.00 93 ALA A C 1
ATOM 738 O O . ALA A 1 93 ? -7.410 0.790 -14.327 1.00 88.00 93 ALA A O 1
ATOM 739 N N . LEU A 1 94 ? -8.901 1.347 -12.730 1.00 87.88 94 LEU A N 1
ATOM 740 C CA . LEU A 1 94 ? -10.110 1.079 -13.521 1.00 87.88 94 LEU A CA 1
ATOM 741 C C . LEU A 1 94 ? -10.355 2.134 -14.607 1.00 87.88 94 LEU A C 1
ATOM 743 O O . LEU A 1 94 ? -11.031 1.853 -15.593 1.00 87.88 94 LEU A O 1
ATOM 747 N N . GLN A 1 95 ? -9.793 3.332 -14.444 1.00 88.19 95 GLN A N 1
ATOM 748 C CA . GLN A 1 95 ? -9.912 4.433 -15.404 1.00 88.19 95 GLN A CA 1
ATOM 749 C C . GLN A 1 95 ? -8.847 4.363 -16.504 1.00 88.19 95 GLN A C 1
ATOM 751 O O . GLN A 1 95 ? -8.966 5.011 -17.544 1.00 88.19 95 GLN A O 1
ATOM 756 N N . ILE A 1 96 ? -7.796 3.568 -16.297 1.00 88.38 96 ILE A N 1
ATOM 757 C CA . ILE A 1 96 ? -6.721 3.410 -17.270 1.00 88.38 96 ILE A CA 1
ATOM 758 C C . ILE A 1 96 ? -7.211 2.545 -18.431 1.00 88.38 96 ILE A C 1
ATOM 760 O O . ILE A 1 96 ? -7.636 1.404 -18.239 1.00 88.38 96 ILE A O 1
ATOM 764 N N . ALA A 1 97 ? -7.108 3.074 -19.651 1.00 92.25 97 ALA A N 1
ATOM 765 C CA . ALA A 1 97 ? -7.541 2.378 -20.856 1.00 92.25 97 ALA A CA 1
ATOM 766 C C . ALA A 1 97 ? -6.815 1.033 -21.022 1.00 92.25 97 ALA A C 1
ATOM 768 O O . ALA A 1 97 ? -5.585 0.960 -20.969 1.00 92.25 97 ALA A O 1
ATOM 769 N N . LYS A 1 98 ? -7.575 -0.036 -21.267 1.00 93.00 98 LYS A N 1
ATOM 770 C CA . LYS A 1 98 ? -7.020 -1.353 -21.599 1.00 93.00 98 LYS A CA 1
ATOM 771 C C . LYS A 1 98 ? -6.327 -1.305 -22.973 1.00 93.00 98 LYS A C 1
ATOM 773 O O . LYS A 1 98 ? -6.849 -0.648 -23.873 1.00 93.00 98 LYS A O 1
ATOM 778 N N . PRO A 1 99 ? -5.191 -2.002 -23.169 1.00 92.62 99 PRO A N 1
ATOM 779 C CA . PRO A 1 99 ? -4.514 -2.906 -22.232 1.00 92.62 99 PRO A CA 1
ATOM 780 C C . PRO A 1 99 ? -3.376 -2.247 -21.424 1.00 92.62 99 PRO A C 1
ATOM 782 O O . PRO A 1 99 ? -2.498 -2.958 -20.940 1.00 92.62 99 PRO A O 1
ATOM 785 N N . ASN A 1 100 ? -3.340 -0.915 -21.287 1.00 94.25 100 ASN A N 1
ATOM 786 C CA . ASN A 1 100 ? -2.192 -0.225 -20.683 1.00 94.25 100 ASN A CA 1
ATOM 787 C C . ASN A 1 100 ? -1.935 -0.692 -19.240 1.00 94.25 100 ASN A C 1
ATOM 789 O O . ASN A 1 100 ? -2.907 -0.872 -18.493 1.00 94.25 100 ASN A O 1
ATOM 793 N N . PRO A 1 101 ? -0.663 -0.872 -18.833 1.00 95.44 101 PRO A N 1
ATOM 794 C CA . PRO A 1 101 ? -0.328 -1.319 -17.488 1.00 95.44 101 PRO A CA 1
ATOM 795 C C . PRO A 1 101 ? -0.845 -0.332 -16.438 1.00 95.44 101 PRO A C 1
ATOM 797 O O . PRO A 1 101 ? -0.820 0.882 -16.638 1.00 95.44 101 PRO A O 1
ATOM 800 N N . THR A 1 102 ? -1.303 -0.870 -15.312 1.00 94.62 102 THR A N 1
ATOM 801 C CA . THR A 1 102 ? -1.675 -0.103 -14.116 1.00 94.62 102 THR A CA 1
ATOM 802 C C . THR A 1 102 ? -0.656 -0.248 -12.993 1.00 94.62 102 THR A C 1
ATOM 804 O O . THR A 1 102 ? -0.782 0.407 -11.963 1.00 94.62 102 THR A O 1
ATOM 807 N N . MET A 1 103 ? 0.317 -1.133 -13.181 1.00 96.12 103 MET A N 1
ATOM 808 C CA . MET A 1 103 ? 1.415 -1.395 -12.272 1.00 96.12 103 MET A CA 1
ATOM 809 C C . MET A 1 103 ? 2.626 -1.841 -13.090 1.00 96.12 103 MET A C 1
ATOM 811 O O . MET A 1 103 ? 2.484 -2.549 -14.092 1.00 96.12 103 MET A O 1
ATOM 815 N N . ASN A 1 104 ? 3.822 -1.460 -12.659 1.00 96.56 104 ASN A N 1
ATOM 816 C CA . ASN A 1 104 ? 5.071 -1.931 -13.235 1.00 96.56 104 ASN A CA 1
ATOM 817 C C . ASN A 1 104 ? 6.027 -2.395 -12.138 1.00 96.56 104 ASN A C 1
ATOM 819 O O . ASN A 1 104 ? 6.053 -1.819 -11.057 1.00 96.56 104 ASN A O 1
ATOM 823 N N . TYR A 1 105 ? 6.850 -3.395 -12.445 1.00 96.44 105 TYR A N 1
ATOM 824 C CA . TYR A 1 105 ? 7.968 -3.805 -11.604 1.00 96.44 105 TYR A CA 1
ATOM 825 C C . TYR A 1 105 ? 9.300 -3.643 -12.333 1.00 96.44 105 TYR A C 1
ATOM 827 O O . TYR A 1 105 ? 9.595 -4.357 -13.295 1.00 96.44 105 TYR A O 1
ATOM 835 N N . GLY A 1 106 ? 10.137 -2.742 -11.822 1.00 92.75 106 GLY A N 1
ATOM 836 C CA . GLY A 1 106 ? 11.511 -2.530 -12.281 1.00 92.75 106 GLY A CA 1
ATOM 837 C C . GLY A 1 106 ? 12.550 -3.277 -11.440 1.00 92.75 106 GLY A C 1
ATOM 838 O O . GLY A 1 106 ? 13.687 -3.442 -11.869 1.00 92.75 106 GLY A O 1
ATOM 839 N N . TRP A 1 107 ? 12.175 -3.752 -10.249 1.00 90.12 107 TRP A N 1
ATOM 840 C CA . TRP A 1 107 ? 13.105 -4.369 -9.286 1.00 90.12 107 TRP A CA 1
ATOM 841 C C . TRP A 1 107 ? 12.709 -5.783 -8.856 1.00 90.12 107 TRP A C 1
ATOM 843 O O . TRP A 1 107 ? 13.217 -6.290 -7.865 1.00 90.12 107 TRP A O 1
ATOM 853 N N . VAL A 1 108 ? 11.816 -6.431 -9.609 1.00 96.12 108 VAL A N 1
ATOM 854 C CA . VAL A 1 108 ? 11.533 -7.867 -9.473 1.00 96.12 108 VAL A CA 1
ATOM 855 C C . VAL A 1 108 ? 12.295 -8.584 -10.577 1.00 96.12 108 VAL A C 1
ATOM 857 O O . VAL A 1 108 ? 11.997 -8.402 -11.756 1.00 96.12 108 VAL A O 1
ATOM 860 N N . HIS A 1 109 ? 13.307 -9.367 -10.222 1.00 95.81 109 HIS A N 1
ATOM 861 C CA . HIS A 1 109 ? 14.268 -9.946 -11.156 1.00 95.81 109 HIS A CA 1
ATOM 862 C C . HIS A 1 109 ? 13.881 -11.376 -11.577 1.00 95.81 109 HIS A C 1
ATOM 864 O O . HIS A 1 109 ? 13.200 -12.087 -10.835 1.00 95.81 109 HIS A O 1
ATOM 870 N N . PRO A 1 110 ? 14.318 -11.846 -12.763 1.00 96.88 110 PRO A N 1
ATOM 871 C CA . PRO A 1 110 ? 13.977 -13.178 -13.273 1.00 96.88 110 PRO A CA 1
ATOM 872 C C . PRO A 1 110 ? 14.750 -14.325 -12.603 1.00 96.88 110 PRO A C 1
ATOM 874 O O . PRO A 1 110 ? 14.570 -15.481 -12.983 1.00 96.88 110 PRO A O 1
ATOM 877 N N . THR A 1 111 ? 15.615 -14.031 -11.631 1.00 97.12 111 THR A N 1
ATOM 878 C CA . THR A 1 111 ? 16.367 -15.033 -10.870 1.00 97.12 111 THR A CA 1
ATOM 879 C C . THR A 1 111 ? 15.446 -15.794 -9.910 1.00 97.12 111 THR A C 1
ATOM 881 O O . THR A 1 111 ? 14.627 -15.154 -9.253 1.00 97.12 111 THR A O 1
ATOM 884 N N . PRO A 1 112 ? 15.553 -17.131 -9.788 1.00 96.31 112 PRO A N 1
ATOM 885 C CA . PRO A 1 112 ? 14.753 -17.906 -8.836 1.00 96.31 112 PRO A CA 1
ATOM 886 C C . PRO A 1 112 ? 14.933 -17.467 -7.374 1.00 96.31 112 PRO A C 1
ATOM 888 O O . PRO A 1 112 ? 15.998 -16.985 -6.994 1.00 96.31 112 PRO A O 1
ATOM 891 N N . GLY A 1 113 ? 13.901 -17.701 -6.558 1.00 96.81 113 GLY A N 1
ATOM 892 C CA . GLY A 1 113 ? 13.829 -17.245 -5.165 1.00 96.81 113 GLY A CA 1
ATOM 893 C C . GLY A 1 113 ? 13.303 -15.813 -5.042 1.00 96.81 113 GLY A C 1
ATOM 894 O O . GLY A 1 113 ? 13.421 -15.024 -5.973 1.00 96.81 113 GLY A O 1
ATOM 895 N N . ILE A 1 114 ? 12.692 -15.487 -3.903 1.00 97.75 114 ILE A N 1
ATOM 896 C CA . ILE A 1 114 ? 12.192 -14.140 -3.593 1.00 97.75 114 ILE A CA 1
ATOM 897 C C . ILE A 1 114 ? 13.168 -13.510 -2.605 1.00 97.75 114 ILE A C 1
ATOM 899 O O . ILE A 1 114 ? 13.309 -14.019 -1.491 1.00 97.75 114 ILE A O 1
ATOM 903 N N . THR A 1 115 ? 13.847 -12.430 -2.993 1.00 97.31 115 THR A N 1
ATOM 904 C CA . THR A 1 115 ? 14.638 -11.662 -2.020 1.00 97.31 115 THR A CA 1
ATOM 905 C C . THR A 1 115 ? 13.723 -10.806 -1.147 1.00 97.31 115 THR A C 1
ATOM 907 O O . THR A 1 115 ? 12.580 -10.512 -1.500 1.00 97.31 115 THR A O 1
ATOM 910 N N . GLU A 1 116 ? 14.224 -10.368 0.004 1.00 95.75 116 GLU A N 1
ATOM 911 C CA . GLU A 1 116 ? 13.452 -9.498 0.893 1.00 95.75 116 GLU A CA 1
ATOM 912 C C . GLU A 1 116 ? 13.157 -8.130 0.257 1.00 95.75 116 GLU A C 1
ATOM 914 O O . GLU A 1 116 ? 12.109 -7.540 0.508 1.00 95.75 116 GLU A O 1
ATOM 919 N N . GLU A 1 117 ? 14.047 -7.630 -0.602 1.00 93.19 117 GLU A N 1
ATOM 920 C CA . GLU A 1 117 ? 13.830 -6.407 -1.379 1.00 93.19 117 GLU A CA 1
ATOM 921 C C . GLU A 1 117 ? 12.702 -6.586 -2.402 1.00 93.19 117 GLU A C 1
ATOM 923 O O . GLU A 1 117 ? 11.825 -5.730 -2.494 1.00 93.19 117 GLU A O 1
ATOM 928 N N . GLU A 1 118 ? 12.676 -7.710 -3.125 1.00 96.00 118 GLU A N 1
ATOM 929 C CA . GLU A 1 118 ? 11.592 -8.024 -4.064 1.00 96.00 118 GLU A CA 1
ATOM 930 C C . GLU A 1 118 ? 10.257 -8.177 -3.336 1.00 96.00 118 GLU A C 1
ATOM 932 O O . GLU A 1 118 ? 9.243 -7.652 -3.793 1.00 96.00 118 GLU A O 1
ATOM 937 N N . ARG A 1 119 ? 10.259 -8.850 -2.177 1.00 97.56 119 ARG A N 1
ATOM 938 C CA . ARG A 1 119 ? 9.084 -8.952 -1.304 1.00 97.56 119 ARG A CA 1
ATOM 939 C C . ARG A 1 119 ? 8.576 -7.565 -0.919 1.00 97.56 119 ARG A C 1
ATOM 941 O O . ARG A 1 119 ? 7.386 -7.303 -1.067 1.00 97.56 119 ARG A O 1
ATOM 948 N N . GLY A 1 120 ? 9.472 -6.694 -0.455 1.00 95.19 120 GLY A N 1
ATOM 949 C CA . GLY A 1 120 ? 9.134 -5.335 -0.047 1.00 95.19 120 GLY A CA 1
ATOM 950 C C . GLY A 1 120 ? 8.482 -4.535 -1.173 1.00 95.19 120 GLY A C 1
ATOM 951 O O . GLY A 1 120 ? 7.383 -4.015 -1.003 1.00 95.19 120 GLY A O 1
ATOM 952 N N . VAL A 1 121 ? 9.112 -4.529 -2.352 1.00 93.94 121 VAL A N 1
ATOM 953 C CA . VAL A 1 121 ? 8.599 -3.848 -3.552 1.00 93.94 121 VAL A CA 1
ATOM 954 C C . VAL A 1 121 ? 7.236 -4.403 -3.967 1.00 93.94 121 VAL A C 1
ATOM 956 O O . VAL A 1 121 ? 6.320 -3.635 -4.234 1.00 93.94 121 VAL A O 1
ATOM 959 N N . ILE A 1 122 ? 7.053 -5.728 -3.992 1.00 97.69 122 ILE A N 1
ATOM 960 C CA . ILE A 1 122 ? 5.762 -6.315 -4.375 1.00 97.69 122 ILE A CA 1
ATOM 961 C C . ILE A 1 122 ? 4.657 -5.890 -3.403 1.00 97.69 122 ILE A C 1
ATOM 963 O O . ILE A 1 122 ? 3.587 -5.473 -3.846 1.00 97.69 122 ILE A O 1
ATOM 967 N N . LEU A 1 123 ? 4.913 -5.966 -2.093 1.00 97.50 123 LEU A N 1
ATOM 968 C CA . LEU A 1 123 ? 3.938 -5.557 -1.081 1.00 97.50 123 LEU A CA 1
ATOM 969 C C . LEU A 1 123 ? 3.604 -4.066 -1.176 1.00 97.50 123 LEU A C 1
ATOM 971 O O . LEU A 1 123 ? 2.427 -3.727 -1.071 1.00 97.50 123 LEU A O 1
ATOM 975 N N . HIS A 1 124 ? 4.605 -3.215 -1.408 1.00 94.06 124 HIS A N 1
ATOM 976 C CA . HIS A 1 124 ? 4.446 -1.770 -1.567 1.00 94.06 124 HIS A CA 1
ATOM 977 C C . HIS A 1 124 ? 3.513 -1.426 -2.734 1.00 94.06 124 HIS A C 1
ATOM 979 O O . HIS A 1 124 ? 2.491 -0.769 -2.539 1.00 94.06 124 HIS A O 1
ATOM 985 N N . GLU A 1 125 ? 3.795 -1.948 -3.933 1.00 94.50 125 GLU A N 1
ATOM 986 C CA . GLU A 1 125 ? 2.981 -1.636 -5.115 1.00 94.50 125 GLU A CA 1
ATOM 987 C C . GLU A 1 125 ? 1.549 -2.163 -4.990 1.00 94.50 125 GLU A C 1
ATOM 989 O O . GLU A 1 125 ? 0.593 -1.501 -5.396 1.00 94.50 125 GLU A O 1
ATOM 994 N N . PHE A 1 126 ? 1.361 -3.337 -4.380 1.00 95.31 126 PHE A N 1
ATOM 995 C CA . PHE A 1 126 ? 0.010 -3.813 -4.085 1.00 95.31 126 PHE A CA 1
ATOM 996 C C . PHE A 1 126 ? -0.679 -3.009 -2.985 1.00 95.31 126 PHE A C 1
ATOM 998 O O . PHE A 1 126 ? -1.901 -2.900 -3.026 1.00 95.31 126 PHE A O 1
ATOM 1005 N N . GLY A 1 127 ? 0.074 -2.405 -2.061 1.00 91.50 127 GLY A N 1
ATOM 1006 C CA . GLY A 1 127 ? -0.441 -1.413 -1.122 1.00 91.50 127 GLY A CA 1
ATOM 1007 C C . GLY A 1 127 ? -1.109 -0.261 -1.868 1.00 91.50 127 GLY A C 1
ATOM 1008 O O . GLY A 1 127 ? -2.282 0.026 -1.626 1.00 91.50 127 GLY A O 1
ATOM 1009 N N . HIS A 1 128 ? -0.423 0.335 -2.846 1.00 88.00 128 HIS A N 1
ATOM 1010 C CA . HIS A 1 128 ? -1.025 1.340 -3.729 1.00 88.00 128 HIS A CA 1
ATOM 1011 C C . HIS A 1 128 ? -2.258 0.813 -4.462 1.00 88.00 128 HIS A C 1
ATOM 1013 O O . HIS A 1 128 ? -3.308 1.456 -4.437 1.00 88.00 128 HIS A O 1
ATOM 1019 N N . ALA A 1 129 ? -2.178 -0.380 -5.054 1.00 89.50 129 ALA A N 1
ATOM 1020 C CA . ALA A 1 129 ? -3.298 -0.966 -5.787 1.00 89.50 129 ALA A CA 1
ATOM 1021 C C . ALA A 1 129 ? -4.558 -1.184 -4.925 1.00 89.50 129 ALA A C 1
ATOM 1023 O O . ALA A 1 129 ? -5.664 -1.166 -5.458 1.00 89.50 129 ALA A O 1
ATOM 1024 N N . ILE A 1 130 ? -4.414 -1.349 -3.603 1.00 86.88 130 ILE A N 1
ATOM 1025 C CA . ILE A 1 130 ? -5.540 -1.426 -2.653 1.00 86.88 130 ILE A CA 1
ATOM 1026 C C . ILE A 1 130 ? -5.827 -0.100 -1.929 1.00 86.88 130 ILE A C 1
ATOM 1028 O O . ILE A 1 130 ? -6.594 -0.078 -0.965 1.00 86.88 130 ILE A O 1
ATOM 1032 N N . GLY A 1 131 ? -5.239 1.007 -2.383 1.00 79.38 131 GLY A N 1
ATOM 1033 C CA . GLY A 1 131 ? -5.582 2.359 -1.943 1.00 79.38 131 GLY A CA 1
ATOM 1034 C C . GLY A 1 131 ? -4.647 2.986 -0.907 1.00 79.38 131 GLY A C 1
ATOM 1035 O O . GLY A 1 131 ? -4.977 4.021 -0.330 1.00 79.38 131 GLY A O 1
ATOM 1036 N N . TYR A 1 132 ? -3.488 2.386 -0.631 1.00 79.81 132 TYR A N 1
ATOM 1037 C CA . TYR A 1 132 ? -2.516 2.996 0.271 1.00 79.81 132 TYR A CA 1
ATOM 1038 C C . TYR A 1 132 ? -1.771 4.120 -0.436 1.00 79.81 132 TYR A C 1
ATOM 1040 O O . TYR A 1 132 ? -1.450 4.057 -1.623 1.00 79.81 132 TYR A O 1
ATOM 1048 N N . LEU A 1 133 ? -1.470 5.149 0.339 1.00 73.06 133 LEU A N 1
ATOM 1049 C CA . LEU A 1 133 ? -0.667 6.284 -0.073 1.00 73.06 133 LEU A CA 1
ATOM 1050 C C . LEU A 1 133 ? 0.712 6.199 0.581 1.00 73.06 133 LEU A C 1
ATOM 1052 O O . LEU A 1 133 ? 0.894 5.479 1.564 1.00 73.06 133 LEU A O 1
ATOM 1056 N N . HIS A 1 134 ? 1.679 6.943 0.053 1.00 69.50 134 HIS A N 1
ATOM 1057 C CA . HIS A 1 134 ? 3.019 6.970 0.624 1.00 69.50 134 HIS A CA 1
ATOM 1058 C C . HIS A 1 134 ? 3.048 7.553 2.042 1.00 69.50 134 HIS A C 1
ATOM 1060 O O . HIS A 1 134 ? 2.622 8.688 2.268 1.00 69.50 134 HIS A O 1
ATOM 1066 N N . GLU A 1 135 ? 3.678 6.838 2.974 1.00 70.94 135 GLU A N 1
ATOM 1067 C CA . GLU A 1 135 ? 3.781 7.250 4.381 1.00 70.94 135 GLU A CA 1
ATOM 1068 C C . GLU A 1 135 ? 4.620 8.526 4.552 1.00 70.94 135 GLU A C 1
ATOM 1070 O O . GLU A 1 135 ? 4.322 9.385 5.380 1.00 70.94 135 GLU A O 1
ATOM 1075 N N . HIS A 1 136 ? 5.651 8.711 3.722 1.00 63.38 136 HIS A N 1
ATOM 1076 C CA . HIS A 1 136 ? 6.477 9.921 3.764 1.00 63.38 136 HIS A CA 1
ATOM 1077 C C . HIS A 1 136 ? 5.723 11.178 3.297 1.00 63.38 136 HIS A C 1
ATOM 1079 O O . HIS A 1 136 ? 6.126 12.287 3.637 1.00 63.38 136 HIS A O 1
ATOM 1085 N N . GLN A 1 137 ? 4.632 11.039 2.546 1.00 61.12 137 GLN A N 1
ATOM 1086 C CA . GLN A 1 137 ? 3.762 12.156 2.164 1.00 61.12 137 GLN A CA 1
ATOM 1087 C C . GLN A 1 137 ? 2.607 12.335 3.158 1.00 61.12 137 GLN A C 1
ATOM 1089 O O . GLN A 1 137 ? 1.690 13.121 2.917 1.00 61.12 137 GLN A O 1
ATOM 1094 N N . SER A 1 138 ? 2.656 11.643 4.299 1.00 68.12 138 SER A N 1
ATOM 1095 C CA . SER A 1 138 ? 1.734 11.870 5.401 1.00 68.12 138 SER A CA 1
ATOM 1096 C C . SER A 1 138 ? 1.760 13.342 5.822 1.00 68.12 138 SER A C 1
ATOM 1098 O O . SER A 1 138 ? 2.838 13.883 6.097 1.00 68.12 138 SER A O 1
ATOM 1100 N N . PRO A 1 139 ? 0.592 13.990 5.987 1.00 66.06 139 PRO A N 1
ATOM 1101 C CA . PRO A 1 139 ? 0.505 15.320 6.588 1.00 66.06 139 PRO A CA 1
ATOM 1102 C C . PRO A 1 139 ? 1.138 15.395 7.987 1.00 66.06 139 PRO A C 1
ATOM 1104 O O . PRO A 1 139 ? 1.473 16.482 8.448 1.00 66.06 139 PRO A O 1
ATOM 1107 N N . ARG A 1 140 ? 1.324 14.243 8.655 1.00 71.12 140 ARG A N 1
ATOM 1108 C CA . ARG A 1 140 ? 1.959 14.112 9.975 1.00 71.12 140 ARG A CA 1
ATOM 1109 C C . ARG A 1 140 ? 3.479 13.914 9.908 1.00 71.12 140 ARG A C 1
ATOM 1111 O O . ARG A 1 140 ? 4.116 13.777 10.954 1.00 71.12 140 ARG A O 1
ATOM 1118 N N . ARG A 1 141 ? 4.101 13.897 8.715 1.00 76.75 141 ARG A N 1
ATOM 1119 C CA . ARG A 1 141 ? 5.555 13.677 8.558 1.00 76.75 141 ARG A CA 1
ATOM 1120 C C . ARG A 1 141 ? 6.366 14.646 9.426 1.00 76.75 141 ARG A C 1
ATOM 1122 O O . ARG A 1 141 ? 7.274 14.206 10.130 1.00 76.75 141 ARG A O 1
ATOM 1129 N N . GLY A 1 142 ? 5.997 15.930 9.423 1.00 72.44 142 GLY A N 1
ATOM 1130 C CA . GLY A 1 142 ? 6.713 17.002 10.127 1.00 72.44 142 GLY A CA 1
ATOM 1131 C C . GLY A 1 142 ? 6.861 16.807 11.641 1.00 72.44 142 GLY A C 1
ATOM 1132 O O . GLY A 1 142 ? 7.758 17.394 12.233 1.00 72.44 142 GLY A O 1
ATOM 1133 N N . GLU A 1 143 ? 6.056 15.939 12.261 1.00 72.88 143 GLU A N 1
ATOM 1134 C CA . GLU A 1 143 ? 6.172 15.594 13.687 1.00 72.88 143 GLU A CA 1
ATOM 1135 C C . GLU A 1 143 ? 7.449 14.807 14.009 1.00 72.88 143 GLU A C 1
ATOM 1137 O O . GLU A 1 143 ? 7.945 14.851 15.132 1.00 72.88 143 GLU A O 1
ATOM 1142 N N . LYS A 1 144 ? 7.961 14.040 13.039 1.00 76.62 144 LYS A N 1
ATOM 1143 C CA . LYS A 1 144 ? 9.106 13.135 13.232 1.00 76.62 144 LYS A CA 1
ATOM 1144 C C . LYS A 1 144 ? 10.238 13.371 12.237 1.00 76.62 144 LYS A C 1
ATOM 1146 O O . LYS A 1 144 ? 11.352 12.907 12.471 1.00 76.62 144 LYS A O 1
ATOM 1151 N N . LEU A 1 145 ? 9.952 14.016 11.107 1.00 81.94 145 LEU A N 1
ATOM 1152 C CA . LEU A 1 145 ? 10.849 14.063 9.960 1.00 81.94 145 LEU A CA 1
ATOM 1153 C C . LEU A 1 145 ? 10.628 15.335 9.132 1.00 81.94 145 LEU A C 1
ATOM 1155 O O . LEU A 1 145 ? 9.573 15.541 8.533 1.00 81.94 145 LEU A O 1
ATOM 1159 N N . THR A 1 146 ? 11.659 16.167 9.036 1.00 88.94 146 THR A N 1
ATOM 1160 C CA . THR A 1 146 ? 11.649 17.387 8.220 1.00 88.94 146 THR A CA 1
ATOM 1161 C C . THR A 1 146 ? 12.613 17.199 7.065 1.00 88.94 146 THR A C 1
ATOM 1163 O O . THR A 1 146 ? 13.795 16.952 7.293 1.00 88.94 146 THR A O 1
ATOM 1166 N N . LEU A 1 147 ? 12.129 17.300 5.825 1.00 88.25 147 LEU A N 1
ATOM 1167 C CA . LEU A 1 147 ? 12.980 17.093 4.654 1.00 88.25 147 LEU A CA 1
ATOM 1168 C C . LEU A 1 147 ? 13.962 18.248 4.461 1.00 88.25 147 LEU A C 1
ATOM 1170 O O . LEU A 1 147 ? 13.617 19.416 4.614 1.00 88.25 147 LEU A O 1
ATOM 1174 N N . ASN A 1 148 ? 15.176 17.907 4.045 1.00 93.56 148 ASN A N 1
ATOM 1175 C CA . ASN A 1 148 ? 16.129 18.837 3.465 1.00 93.56 148 ASN A CA 1
ATOM 1176 C C . ASN A 1 148 ? 15.809 18.979 1.970 1.00 93.56 148 ASN A C 1
ATOM 1178 O O . ASN A 1 148 ? 16.402 18.304 1.125 1.00 93.56 148 ASN A O 1
ATOM 1182 N N . GLU A 1 149 ? 14.811 19.808 1.654 1.00 92.75 149 GLU A N 1
ATOM 1183 C CA . GLU A 1 149 ? 14.266 19.926 0.295 1.00 92.75 149 GLU A CA 1
ATOM 1184 C C . GLU A 1 149 ? 15.328 20.193 -0.784 1.00 92.75 149 GLU A C 1
ATOM 1186 O O . GLU A 1 149 ? 15.293 19.487 -1.793 1.00 92.75 149 GLU A O 1
ATOM 1191 N N . PRO A 1 150 ? 16.312 21.104 -0.602 1.00 95.69 150 PRO A N 1
ATOM 1192 C CA . PRO A 1 150 ? 17.360 21.316 -1.602 1.00 95.69 150 PRO A CA 1
ATOM 1193 C C . PRO A 1 150 ? 18.163 20.048 -1.919 1.00 95.69 150 PRO A C 1
ATOM 1195 O O . PRO A 1 150 ? 18.439 19.764 -3.084 1.00 95.69 150 PRO A O 1
ATOM 1198 N N . VAL A 1 151 ? 18.503 19.253 -0.897 1.00 93.88 151 VAL A N 1
ATOM 1199 C CA . VAL A 1 151 ? 19.238 17.990 -1.080 1.00 93.88 151 VAL A CA 1
ATOM 1200 C C . VAL A 1 151 ? 18.384 16.960 -1.817 1.00 93.88 151 VAL A C 1
ATOM 1202 O O . VAL A 1 151 ? 18.890 16.258 -2.695 1.00 93.88 151 VAL A O 1
ATOM 1205 N N . VAL A 1 152 ? 17.093 16.880 -1.489 1.00 89.12 152 VAL A N 1
ATOM 1206 C CA . VAL A 1 152 ? 16.146 15.973 -2.152 1.00 89.12 152 VAL A CA 1
ATOM 1207 C C . VAL A 1 152 ? 15.979 16.356 -3.626 1.00 89.12 152 VAL A C 1
ATOM 1209 O O . VAL A 1 152 ? 16.129 15.501 -4.499 1.00 89.12 152 VAL A O 1
ATOM 1212 N N . ILE A 1 153 ? 15.728 17.635 -3.921 1.00 91.75 153 ILE A N 1
ATOM 1213 C CA . ILE A 1 153 ? 15.560 18.149 -5.291 1.00 91.75 153 ILE A CA 1
ATOM 1214 C C . ILE A 1 153 ? 16.794 17.841 -6.139 1.00 91.75 153 ILE A C 1
ATOM 1216 O O . ILE A 1 153 ? 16.664 17.257 -7.217 1.00 91.75 153 ILE A O 1
ATOM 1220 N N . GLU A 1 154 ? 17.987 18.160 -5.636 1.00 93.12 154 GLU A N 1
ATOM 1221 C CA . GLU A 1 154 ? 19.236 17.930 -6.364 1.00 93.12 154 GLU A CA 1
ATOM 1222 C C . GLU A 1 154 ? 19.506 16.437 -6.596 1.00 93.12 154 GLU A C 1
ATOM 1224 O O . GLU A 1 154 ? 19.957 16.029 -7.670 1.00 93.12 154 GLU A O 1
ATOM 1229 N N . TYR A 1 155 ? 19.178 15.584 -5.621 1.00 89.31 155 TYR A N 1
ATOM 1230 C CA . TYR A 1 155 ? 19.317 14.141 -5.784 1.00 89.31 155 TYR A CA 1
ATOM 1231 C C . TYR A 1 155 ? 18.475 13.608 -6.949 1.00 89.31 155 TYR A C 1
A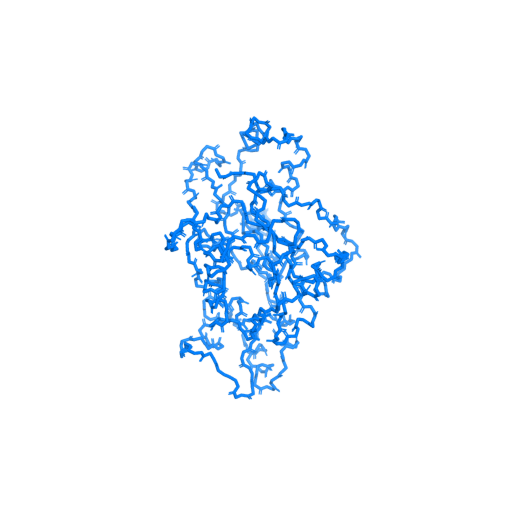TOM 1233 O O . TYR A 1 155 ? 19.004 12.887 -7.801 1.00 89.31 155 TYR A O 1
ATOM 1241 N N . TYR A 1 156 ? 17.185 13.951 -7.014 1.00 85.94 156 TYR A N 1
ATOM 1242 C CA . TYR A 1 156 ? 16.298 13.469 -8.081 1.00 85.94 156 TYR A CA 1
ATOM 1243 C C . TYR A 1 156 ? 16.621 14.098 -9.434 1.00 85.94 156 TYR A C 1
ATOM 1245 O O . TYR A 1 156 ? 16.566 13.416 -10.455 1.00 85.94 156 TYR A O 1
ATOM 1253 N N . LYS A 1 157 ? 17.068 15.354 -9.457 1.00 89.75 157 LYS A N 1
ATOM 1254 C CA . LYS A 1 157 ? 17.595 15.971 -10.676 1.00 89.75 157 LYS A CA 1
ATOM 1255 C C . LYS A 1 157 ? 18.778 15.179 -11.246 1.00 89.75 157 LYS A C 1
ATOM 1257 O O . LYS A 1 157 ? 18.840 14.942 -12.446 1.00 89.75 157 LYS A O 1
ATOM 1262 N N . ARG A 1 158 ? 19.704 14.727 -10.394 1.00 89.19 158 ARG A N 1
ATOM 1263 C CA . ARG A 1 158 ? 20.925 14.022 -10.824 1.00 89.19 158 ARG A CA 1
ATOM 1264 C C . ARG A 1 158 ? 20.721 12.537 -11.134 1.00 89.19 158 ARG A C 1
ATOM 1266 O O . ARG A 1 158 ? 21.453 11.984 -11.950 1.00 89.19 158 ARG A O 1
ATOM 1273 N N . THR A 1 159 ? 19.824 11.863 -10.419 1.00 80.94 159 THR A N 1
ATOM 1274 C CA . THR A 1 159 ? 19.730 10.389 -10.446 1.00 80.94 159 THR A CA 1
ATOM 1275 C C . THR A 1 159 ? 18.652 9.847 -11.373 1.00 80.94 159 THR A C 1
ATOM 1277 O O . THR A 1 159 ? 18.723 8.679 -11.754 1.00 80.94 159 THR A O 1
ATOM 1280 N N . GLN A 1 160 ? 17.678 10.673 -11.749 1.00 78.56 160 GLN A N 1
ATOM 1281 C CA . GLN A 1 160 ? 16.584 10.263 -12.618 1.00 78.56 160 GLN A CA 1
ATOM 1282 C C . GLN A 1 160 ? 16.975 10.354 -14.090 1.00 78.56 160 GLN A C 1
ATOM 1284 O O . GLN A 1 160 ? 17.756 11.214 -14.493 1.00 78.56 160 GLN A O 1
ATOM 1289 N N . ASN A 1 161 ? 16.404 9.463 -14.902 1.00 74.00 161 ASN A N 1
ATOM 1290 C CA . ASN A 1 161 ? 16.577 9.475 -16.349 1.00 74.00 161 ASN A CA 1
ATOM 1291 C C . ASN A 1 161 ? 15.206 9.396 -17.053 1.00 74.00 161 ASN A C 1
ATOM 1293 O O . ASN A 1 161 ? 14.591 8.328 -17.016 1.00 74.00 161 ASN A O 1
ATOM 1297 N N . PRO A 1 162 ? 14.723 10.485 -17.683 1.00 81.25 162 PRO A N 1
ATOM 1298 C CA . PRO A 1 162 ? 15.345 11.813 -17.709 1.00 81.25 162 PRO A CA 1
ATOM 1299 C C . PRO A 1 162 ? 15.387 12.468 -16.311 1.00 81.25 162 PRO A C 1
ATOM 1301 O O . PRO A 1 162 ? 14.606 12.074 -15.436 1.00 81.25 162 PRO A O 1
ATOM 1304 N N . PRO A 1 163 ? 16.270 13.466 -16.098 1.00 84.94 163 PRO A N 1
ATOM 1305 C CA . PRO A 1 163 ? 16.298 14.282 -14.886 1.00 84.94 163 PRO A CA 1
ATOM 1306 C C . PRO A 1 163 ? 14.908 14.780 -14.487 1.00 84.94 163 PRO A C 1
ATOM 1308 O O . PRO A 1 163 ? 14.120 15.189 -15.341 1.00 84.94 163 PRO A O 1
ATOM 1311 N N . TRP A 1 164 ? 14.590 14.750 -13.193 1.00 86.62 164 TRP A N 1
ATOM 1312 C CA . TRP A 1 164 ? 13.347 15.348 -12.711 1.00 86.62 164 TRP A CA 1
ATOM 1313 C C . TRP A 1 164 ? 13.520 16.850 -12.515 1.00 86.62 164 TRP A C 1
ATOM 1315 O O . TRP A 1 164 ? 14.426 17.295 -11.812 1.00 86.62 164 TRP A O 1
ATOM 1325 N N . GLU A 1 165 ? 12.594 17.614 -13.087 1.00 90.12 165 GLU A N 1
ATOM 1326 C CA . GLU A 1 165 ? 12.401 19.017 -12.733 1.00 90.12 165 GLU A CA 1
ATOM 1327 C C . GLU A 1 165 ? 11.920 19.142 -11.282 1.00 90.12 165 GLU A C 1
ATOM 1329 O O . GLU A 1 165 ? 11.240 18.254 -10.755 1.00 90.12 165 GLU A O 1
ATOM 1334 N N . GLU A 1 166 ? 12.218 20.276 -10.644 1.00 89.12 166 GLU A N 1
ATOM 1335 C CA . GLU A 1 166 ? 11.871 20.529 -9.240 1.00 89.12 166 GLU A CA 1
ATOM 1336 C C . GLU A 1 166 ? 10.386 20.285 -8.950 1.00 89.12 166 GLU A C 1
ATOM 1338 O O . GLU A 1 166 ? 10.054 19.622 -7.970 1.00 89.12 166 GLU A O 1
ATOM 1343 N N . ALA A 1 167 ? 9.493 20.745 -9.831 1.00 85.25 167 ALA A N 1
ATOM 1344 C CA . ALA A 1 167 ? 8.052 20.560 -9.677 1.00 85.25 167 ALA A CA 1
ATOM 1345 C C . ALA A 1 167 ? 7.657 19.078 -9.552 1.00 85.25 167 ALA A C 1
ATOM 1347 O O . ALA A 1 167 ? 6.777 18.733 -8.763 1.00 85.25 167 ALA A O 1
ATOM 1348 N N . LYS A 1 168 ? 8.342 18.186 -10.280 1.00 80.25 168 LYS A N 1
ATOM 1349 C CA . LYS A 1 168 ? 8.090 16.743 -10.227 1.00 80.25 168 LYS A CA 1
ATOM 1350 C C . LYS A 1 168 ? 8.585 16.142 -8.912 1.00 80.25 168 LYS A C 1
ATOM 1352 O O . LYS A 1 168 ? 7.865 15.367 -8.290 1.00 80.25 168 LYS A O 1
ATOM 1357 N N . THR A 1 169 ? 9.772 16.537 -8.452 1.00 81.56 169 THR A N 1
ATOM 1358 C CA . THR A 1 169 ? 10.285 16.135 -7.131 1.00 81.56 169 THR A CA 1
ATOM 1359 C C . THR A 1 169 ? 9.386 16.640 -6.006 1.00 81.56 169 THR A C 1
ATOM 1361 O O . THR A 1 169 ? 9.118 15.914 -5.049 1.00 81.56 169 THR A O 1
ATOM 1364 N N . ARG A 1 170 ? 8.851 17.858 -6.139 1.00 84.12 170 ARG A N 1
ATOM 1365 C CA . ARG A 1 170 ? 7.908 18.406 -5.168 1.00 84.12 170 ARG A CA 1
ATOM 1366 C C . ARG A 1 170 ? 6.627 17.594 -5.095 1.00 84.12 170 ARG A C 1
ATOM 1368 O O . ARG A 1 170 ? 6.284 17.138 -4.013 1.00 84.12 170 ARG A O 1
ATOM 1375 N N . ALA A 1 171 ? 5.980 17.355 -6.231 1.00 75.88 171 ALA A N 1
ATOM 1376 C CA . ALA A 1 171 ? 4.726 16.609 -6.282 1.00 75.88 171 ALA A CA 1
ATOM 1377 C C . ALA A 1 171 ? 4.852 15.165 -5.762 1.00 75.88 171 ALA A C 1
ATOM 1379 O O . ALA A 1 171 ? 3.946 14.678 -5.093 1.00 75.88 171 ALA A O 1
ATOM 1380 N N . ASN A 1 172 ? 5.973 14.494 -6.045 1.00 72.50 172 ASN A N 1
ATOM 1381 C CA . ASN A 1 172 ? 6.126 13.066 -5.752 1.00 72.50 172 ASN A CA 1
ATOM 1382 C C . ASN A 1 172 ? 6.818 12.754 -4.418 1.00 72.50 172 ASN A C 1
ATOM 1384 O O . ASN A 1 172 ? 6.684 11.637 -3.935 1.00 72.50 172 ASN A O 1
ATOM 1388 N N . VAL A 1 173 ? 7.601 13.686 -3.857 1.00 77.94 173 VAL A N 1
ATOM 1389 C CA . VAL A 1 173 ? 8.475 13.395 -2.700 1.00 77.94 173 VAL A CA 1
ATOM 1390 C C . VAL A 1 173 ? 8.309 14.402 -1.568 1.00 77.94 173 VAL A C 1
ATOM 1392 O O . VAL A 1 173 ? 8.269 14.037 -0.392 1.00 77.94 173 VAL A O 1
ATOM 1395 N N . ILE A 1 174 ? 8.257 15.696 -1.892 1.00 80.69 174 ILE A N 1
ATOM 1396 C CA . ILE A 1 174 ? 8.308 16.741 -0.861 1.00 80.69 174 ILE A CA 1
ATOM 1397 C C . ILE A 1 174 ? 6.921 17.054 -0.324 1.00 80.69 174 ILE A C 1
ATOM 1399 O O . ILE A 1 174 ? 6.728 17.057 0.896 1.00 80.69 174 ILE A O 1
ATOM 1403 N N . ASN A 1 175 ? 5.971 17.304 -1.219 1.00 78.75 175 ASN A N 1
ATOM 1404 C CA . ASN A 1 175 ? 4.628 17.713 -0.856 1.00 78.75 175 ASN A CA 1
ATOM 1405 C C . ASN A 1 175 ? 3.925 16.566 -0.129 1.00 78.75 175 ASN A C 1
ATOM 1407 O O . ASN A 1 175 ? 3.967 15.411 -0.557 1.00 78.75 175 ASN A O 1
ATOM 1411 N N . VAL A 1 176 ? 3.296 16.907 0.991 1.00 71.56 176 VAL A N 1
ATOM 1412 C CA . VAL A 1 176 ? 2.383 16.006 1.693 1.00 71.56 176 VAL A CA 1
ATOM 1413 C C . VAL A 1 176 ? 1.024 16.028 0.997 1.00 71.56 176 VAL A C 1
ATOM 1415 O O . VAL A 1 176 ? 0.675 17.028 0.368 1.00 71.56 176 VAL A O 1
ATOM 1418 N N . TYR A 1 177 ? 0.261 14.944 1.110 1.00 62.28 177 TYR A N 1
ATOM 1419 C CA . TYR A 1 177 ? -1.112 14.905 0.603 1.00 62.28 177 TYR A CA 1
ATOM 1420 C C . TYR A 1 177 ? -1.984 15.956 1.290 1.00 62.28 177 TYR A C 1
ATOM 1422 O O . TYR A 1 177 ? -1.695 16.367 2.424 1.00 62.28 177 TYR A O 1
ATOM 1430 N N . SER A 1 178 ? -3.068 16.384 0.638 1.00 58.50 178 SER A N 1
ATOM 1431 C CA . SER A 1 178 ? -3.988 17.304 1.301 1.00 58.50 178 SER A CA 1
ATOM 1432 C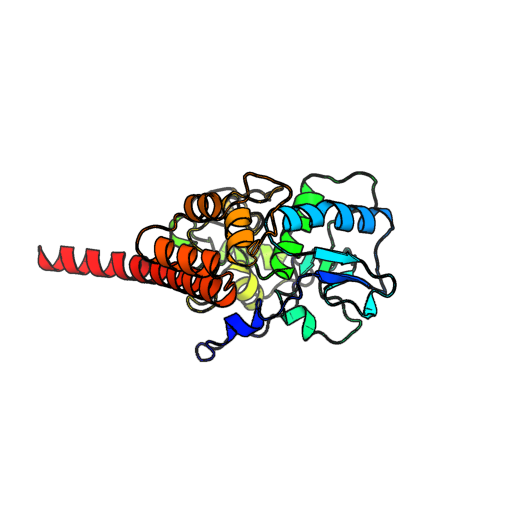 C . SER A 1 178 ? -4.599 16.625 2.531 1.00 58.50 178 SER A C 1
ATOM 1434 O O . SER A 1 178 ? -4.773 15.404 2.607 1.00 58.50 178 SER A O 1
ATOM 1436 N N . ARG A 1 179 ? -4.915 17.417 3.560 1.00 54.12 179 ARG A N 1
ATOM 1437 C CA . ARG A 1 179 ? -5.429 16.877 4.831 1.00 54.12 179 ARG A CA 1
ATOM 1438 C C . ARG A 1 179 ? -6.764 16.149 4.655 1.00 54.12 179 ARG A C 1
ATOM 1440 O O . ARG A 1 179 ? -7.049 15.242 5.442 1.00 54.12 179 ARG A O 1
ATOM 1447 N N . GLY A 1 180 ? -7.531 16.537 3.634 1.00 49.31 180 GLY A N 1
ATOM 1448 C CA . GLY A 1 180 ? -8.798 15.924 3.259 1.00 49.31 180 GLY A CA 1
ATOM 1449 C C . GLY A 1 180 ? -8.648 14.593 2.528 1.00 49.31 180 GLY A C 1
ATOM 1450 O O . GLY A 1 180 ? -9.553 13.785 2.646 1.00 49.31 180 GLY A O 1
ATOM 1451 N N . GLU A 1 181 ? -7.524 14.330 1.852 1.00 51.66 181 GLU A N 1
ATOM 1452 C CA . GLU A 1 181 ? -7.343 13.248 0.861 1.00 51.66 181 GLU A CA 1
ATOM 1453 C C . GLU A 1 181 ? -7.006 11.859 1.414 1.00 51.66 181 GLU A C 1
ATOM 1455 O O . GLU A 1 181 ? -6.866 10.914 0.638 1.00 51.66 181 GLU A O 1
ATOM 1460 N N . VAL A 1 182 ? -6.819 11.704 2.728 1.00 55.03 182 VAL A N 1
ATOM 1461 C CA . VAL A 1 182 ? -6.190 10.482 3.251 1.00 55.03 182 VAL A CA 1
ATOM 1462 C C . VAL A 1 182 ? -6.984 9.825 4.379 1.00 55.03 182 VAL A C 1
ATOM 1464 O O . VAL A 1 182 ? -7.260 10.467 5.384 1.00 55.03 182 VAL A O 1
ATOM 1467 N N . SER A 1 183 ? -7.252 8.517 4.319 1.00 52.47 183 SER A N 1
ATOM 1468 C CA . SER A 1 183 ? -7.792 7.732 5.455 1.00 52.47 183 SER A CA 1
ATOM 1469 C C . SER A 1 183 ? -6.722 7.050 6.309 1.00 52.47 183 SER A C 1
ATOM 1471 O O . SER A 1 183 ? -7.038 6.535 7.369 1.00 52.47 183 SER A O 1
ATOM 1473 N N . ASN A 1 184 ? -5.461 7.001 5.870 1.00 56.03 184 ASN A N 1
ATOM 1474 C CA . ASN A 1 184 ? -4.485 6.038 6.400 1.00 56.03 184 ASN A CA 1
ATOM 1475 C C . ASN A 1 184 ? -3.310 6.690 7.143 1.00 56.03 184 ASN A C 1
ATOM 1477 O O . ASN A 1 184 ? -2.220 6.148 7.124 1.00 56.03 184 ASN A O 1
ATOM 1481 N N . PHE A 1 185 ? -3.506 7.828 7.820 1.00 62.50 185 PHE A N 1
ATOM 1482 C CA . PHE A 1 185 ? -2.427 8.462 8.606 1.00 62.50 185 PHE A CA 1
ATOM 1483 C C . PHE A 1 185 ? -2.912 8.914 9.984 1.00 62.50 185 PHE A C 1
ATOM 1485 O O . PHE A 1 185 ? -3.105 10.102 10.244 1.00 62.50 185 PHE A O 1
ATOM 1492 N N . SER A 1 186 ? -3.112 7.903 10.826 1.00 60.47 186 SER A N 1
ATOM 1493 C CA . SER A 1 186 ? -2.783 7.844 12.247 1.00 60.47 186 SER A CA 1
ATOM 1494 C C . SER A 1 186 ? -1.696 8.771 12.744 1.00 60.47 186 SER A C 1
ATOM 1496 O O . SER A 1 186 ? -1.933 9.743 13.446 1.00 60.47 186 SER A O 1
ATOM 1498 N N . ALA A 1 187 ? -0.487 8.372 12.370 1.00 68.69 187 ALA A N 1
ATOM 1499 C CA . ALA A 1 187 ? 0.810 8.888 12.743 1.00 68.69 187 ALA A CA 1
ATOM 1500 C C . ALA A 1 187 ? 1.817 8.390 11.717 1.00 68.69 187 ALA A C 1
ATOM 1502 O O . ALA A 1 187 ? 1.614 7.315 11.170 1.00 68.69 187 ALA A O 1
ATOM 1503 N N . THR A 1 188 ? 2.909 9.126 11.516 1.00 74.62 188 THR A N 1
ATOM 1504 C CA . THR A 1 188 ? 3.975 8.679 10.614 1.00 74.62 188 THR A CA 1
ATOM 1505 C C . THR A 1 188 ? 4.612 7.385 11.132 1.00 74.62 188 THR A C 1
ATOM 1507 O O . THR A 1 188 ? 5.214 7.388 12.220 1.00 74.62 188 THR A O 1
ATOM 1510 N N . ASP A 1 189 ? 4.494 6.301 10.364 1.00 83.38 189 ASP A N 1
ATOM 1511 C CA . ASP A 1 189 ? 5.053 4.975 10.653 1.00 83.38 189 ASP A CA 1
ATOM 1512 C C . ASP A 1 189 ? 6.309 4.681 9.814 1.00 83.38 189 ASP A C 1
ATOM 1514 O O . ASP A 1 189 ? 6.255 4.259 8.664 1.00 83.38 189 ASP A O 1
ATOM 1518 N N . PHE A 1 190 ? 7.490 4.835 10.415 1.00 86.62 190 PHE A N 1
ATOM 1519 C CA . PHE A 1 190 ? 8.763 4.553 9.739 1.00 86.62 190 PHE A CA 1
ATOM 1520 C C . PHE A 1 190 ? 8.955 3.075 9.370 1.00 86.62 190 PHE A C 1
ATOM 1522 O O . PHE A 1 190 ? 9.843 2.761 8.577 1.00 86.62 190 PHE A O 1
ATOM 1529 N N . THR A 1 191 ? 8.142 2.179 9.933 1.00 90.56 191 THR A N 1
ATOM 1530 C CA . THR A 1 191 ? 8.168 0.741 9.644 1.00 90.56 191 THR A CA 1
ATOM 1531 C C . THR A 1 191 ? 7.131 0.318 8.605 1.00 90.56 191 THR A C 1
ATOM 1533 O O . THR A 1 191 ? 7.144 -0.845 8.204 1.00 90.56 191 THR A O 1
ATOM 1536 N N . SER A 1 192 ? 6.273 1.238 8.142 1.00 91.50 192 SER A N 1
ATOM 1537 C CA . SER A 1 192 ? 5.270 0.955 7.114 1.00 91.50 192 SER A CA 1
ATOM 1538 C C . SER A 1 192 ? 5.930 0.501 5.819 1.00 91.50 192 SER A C 1
ATOM 1540 O O . SER A 1 192 ? 6.926 1.076 5.367 1.00 91.50 192 SER A O 1
ATOM 1542 N N . ILE A 1 193 ? 5.334 -0.490 5.165 1.00 92.44 193 ILE A N 1
ATOM 1543 C CA . ILE A 1 193 ? 5.724 -0.911 3.824 1.00 92.44 193 ILE A CA 1
ATOM 1544 C C . ILE A 1 193 ? 5.638 0.237 2.814 1.00 92.44 193 ILE A C 1
ATOM 1546 O O . ILE A 1 193 ? 6.402 0.243 1.856 1.00 92.44 193 ILE A O 1
ATOM 1550 N N . MET A 1 194 ? 4.774 1.229 3.063 1.00 88.06 194 MET A N 1
ATOM 1551 C CA . MET A 1 194 ? 4.568 2.419 2.230 1.00 88.06 194 MET A CA 1
ATOM 1552 C C . MET A 1 194 ? 5.570 3.544 2.516 1.00 88.06 194 MET A C 1
ATOM 1554 O O . MET A 1 194 ? 5.476 4.634 1.939 1.00 88.06 194 MET A O 1
ATOM 1558 N N . MET A 1 195 ? 6.515 3.319 3.431 1.00 84.94 195 MET A N 1
ATOM 1559 C CA . MET A 1 195 ? 7.555 4.284 3.737 1.00 84.94 195 MET A CA 1
ATOM 1560 C C . MET A 1 195 ? 8.638 4.282 2.661 1.00 84.94 195 MET A C 1
ATOM 1562 O O . MET A 1 195 ? 9.216 3.252 2.314 1.00 84.94 195 MET A O 1
ATOM 1566 N N . TYR A 1 196 ? 8.951 5.479 2.180 1.00 79.19 196 TYR A N 1
ATOM 1567 C CA . TYR A 1 196 ? 9.943 5.677 1.140 1.00 79.19 196 TYR A CA 1
ATOM 1568 C C . TYR A 1 196 ? 11.357 5.652 1.721 1.00 79.19 196 TYR A C 1
ATOM 1570 O O . TYR A 1 196 ? 11.614 6.168 2.814 1.00 79.19 196 TYR A O 1
ATOM 1578 N N . TYR A 1 197 ? 12.294 5.068 0.976 1.00 82.62 197 TYR A N 1
ATOM 1579 C CA . TYR A 1 197 ? 13.701 5.062 1.363 1.00 82.62 197 TYR A CA 1
ATOM 1580 C C . TYR A 1 197 ? 14.236 6.491 1.497 1.00 82.62 197 TYR A C 1
ATOM 1582 O O . TYR A 1 197 ? 14.162 7.288 0.562 1.00 82.62 197 TYR A O 1
ATOM 1590 N N . MET A 1 198 ? 14.846 6.799 2.640 1.00 83.50 198 MET A N 1
ATOM 1591 C CA . MET A 1 198 ? 15.374 8.129 2.906 1.00 83.50 198 MET A CA 1
ATOM 1592 C C . MET A 1 198 ? 16.764 8.040 3.536 1.00 83.50 198 MET A C 1
ATOM 1594 O O . MET A 1 198 ? 16.885 7.645 4.698 1.00 83.50 198 MET A O 1
ATOM 1598 N N . PRO A 1 199 ? 17.841 8.386 2.812 1.00 86.62 199 PRO A N 1
ATOM 1599 C CA . PRO A 1 199 ? 19.158 8.503 3.423 1.00 86.62 199 PRO A CA 1
ATOM 1600 C C . PRO A 1 199 ? 19.187 9.666 4.426 1.00 86.62 199 PRO A C 1
ATOM 1602 O O . PRO A 1 199 ? 18.436 10.630 4.298 1.00 86.62 199 PRO A O 1
ATOM 1605 N N . ALA A 1 200 ? 20.090 9.595 5.409 1.00 93.00 200 ALA A N 1
ATOM 1606 C CA . ALA A 1 200 ? 20.196 10.581 6.491 1.00 93.00 200 ALA A CA 1
ATOM 1607 C C . ALA A 1 200 ? 20.241 12.042 6.015 1.00 93.00 200 ALA A C 1
ATOM 1609 O O . ALA A 1 200 ? 19.643 12.912 6.635 1.00 93.00 200 ALA A O 1
ATOM 1610 N N . ASN A 1 201 ? 20.919 12.322 4.901 1.00 92.62 201 ASN A N 1
ATOM 1611 C CA . ASN A 1 201 ? 21.067 13.680 4.377 1.00 92.62 201 ASN A CA 1
ATOM 1612 C C . ASN A 1 201 ? 19.785 14.260 3.754 1.00 92.62 201 ASN A C 1
ATOM 1614 O O . ASN A 1 201 ? 19.751 15.453 3.463 1.00 92.62 201 ASN A O 1
ATOM 1618 N N . PHE A 1 202 ? 18.743 13.452 3.537 1.00 92.19 202 PHE A N 1
ATOM 1619 C CA . PHE A 1 202 ? 17.460 13.932 3.013 1.00 92.19 202 PHE A CA 1
ATOM 1620 C C . PHE A 1 202 ? 16.585 14.580 4.082 1.00 92.19 202 PHE A C 1
ATOM 1622 O O . PHE A 1 202 ? 15.567 15.170 3.733 1.00 92.19 202 PHE A O 1
ATOM 1629 N N . ASN A 1 203 ? 16.940 14.483 5.362 1.00 92.44 203 ASN A N 1
ATOM 1630 C CA . ASN A 1 203 ? 16.181 15.100 6.441 1.00 92.44 203 ASN A CA 1
ATOM 1631 C C . ASN A 1 203 ? 17.095 15.810 7.439 1.00 92.44 203 ASN A C 1
ATOM 1633 O O . ASN A 1 203 ? 18.272 15.485 7.584 1.00 92.44 203 ASN A O 1
ATOM 1637 N N . LEU A 1 204 ? 16.537 16.808 8.120 1.00 92.44 204 LEU A N 1
ATOM 1638 C CA . LEU A 1 204 ? 17.272 17.655 9.060 1.00 92.44 204 LEU A CA 1
ATOM 1639 C C . LEU A 1 204 ? 17.661 16.906 10.341 1.00 92.44 204 LEU A C 1
ATOM 1641 O O . LEU A 1 204 ? 18.598 17.301 11.026 1.00 92.44 204 LEU A O 1
ATOM 1645 N N . GLN A 1 205 ? 16.965 15.811 10.647 1.00 93.06 205 GLN A N 1
ATOM 1646 C CA . GLN A 1 205 ? 17.217 14.967 11.810 1.00 93.06 205 GLN A CA 1
ATOM 1647 C C . GLN A 1 205 ? 18.348 13.944 11.586 1.00 93.06 205 GLN A C 1
ATOM 1649 O O . GLN A 1 205 ? 18.742 13.265 12.533 1.00 93.06 205 GLN A O 1
ATOM 1654 N N . GLY A 1 206 ? 18.877 13.798 10.364 1.00 92.06 206 GLY A N 1
ATOM 1655 C CA . GLY A 1 206 ? 19.935 12.827 10.059 1.00 92.06 206 GLY A CA 1
ATOM 1656 C C . GLY A 1 206 ? 19.493 11.359 10.149 1.00 92.06 206 GLY A C 1
ATOM 1657 O O . GLY A 1 206 ? 20.326 10.463 10.295 1.00 92.06 206 GLY A O 1
ATOM 1658 N N . ILE A 1 207 ? 18.189 11.085 10.077 1.00 89.81 207 ILE A N 1
ATOM 1659 C CA . ILE A 1 207 ? 17.615 9.745 10.235 1.00 89.81 207 ILE A CA 1
ATOM 1660 C C . ILE A 1 207 ? 17.722 8.986 8.912 1.00 89.81 207 ILE A C 1
ATOM 1662 O O . ILE A 1 207 ? 17.247 9.451 7.880 1.00 89.81 207 ILE A O 1
ATOM 1666 N N . THR A 1 208 ? 18.305 7.787 8.930 1.00 89.81 208 THR A N 1
ATOM 1667 C CA . THR A 1 208 ? 18.232 6.881 7.773 1.00 89.81 208 THR A CA 1
ATOM 1668 C C . THR A 1 208 ? 16.995 6.000 7.878 1.00 89.81 208 THR A C 1
ATOM 1670 O O . THR A 1 208 ? 16.898 5.174 8.784 1.00 89.81 208 THR A O 1
ATOM 1673 N N . ILE A 1 209 ? 16.096 6.125 6.909 1.00 86.44 209 ILE A N 1
ATOM 1674 C CA . ILE A 1 209 ? 14.931 5.261 6.732 1.00 86.44 209 ILE A CA 1
ATOM 1675 C C . ILE A 1 209 ? 15.276 4.235 5.656 1.00 86.44 209 ILE A C 1
ATOM 1677 O O . ILE A 1 209 ? 15.554 4.589 4.510 1.00 86.44 209 ILE A O 1
ATOM 1681 N N . ARG A 1 210 ? 15.311 2.956 6.035 1.00 85.62 210 ARG A N 1
ATOM 1682 C CA . ARG A 1 210 ? 15.608 1.844 5.121 1.00 85.62 210 ARG A CA 1
ATOM 1683 C C . ARG A 1 210 ? 14.319 1.324 4.472 1.00 85.62 210 ARG A C 1
ATOM 1685 O O . ARG A 1 210 ? 13.264 1.482 5.075 1.00 85.62 210 ARG A O 1
ATOM 1692 N N . PRO A 1 211 ? 14.394 0.670 3.296 1.00 83.81 211 PRO A N 1
ATOM 1693 C CA . PRO A 1 211 ? 13.232 0.002 2.723 1.00 83.81 211 PRO A CA 1
ATOM 1694 C C . PRO A 1 211 ? 12.701 -1.068 3.681 1.00 83.81 211 PRO A C 1
ATOM 1696 O O . PRO A 1 211 ? 13.464 -1.934 4.130 1.00 83.81 211 PRO A O 1
ATOM 1699 N N . ASN A 1 212 ? 11.403 -1.011 3.965 1.00 92.06 212 ASN A N 1
ATOM 1700 C CA . ASN A 1 212 ? 10.710 -2.032 4.739 1.00 92.06 212 ASN A CA 1
ATOM 1701 C C . ASN A 1 212 ? 10.379 -3.234 3.840 1.00 92.06 212 ASN A C 1
ATOM 1703 O O . ASN A 1 212 ? 10.200 -3.105 2.632 1.00 92.06 212 ASN A O 1
ATOM 1707 N N . ARG A 1 213 ? 10.383 -4.434 4.427 1.00 94.00 213 ARG A N 1
ATOM 1708 C CA . ARG A 1 213 ? 10.308 -5.721 3.695 1.00 94.00 213 ARG A CA 1
ATOM 1709 C C . ARG A 1 213 ? 9.082 -6.549 4.082 1.00 94.00 213 ARG A C 1
ATOM 1711 O O . ARG A 1 213 ? 8.852 -7.631 3.550 1.00 94.00 213 ARG A O 1
ATOM 1718 N N . SER A 1 214 ? 8.297 -6.040 5.023 1.00 95.44 214 SER A N 1
ATOM 1719 C CA . SER A 1 214 ? 7.115 -6.674 5.586 1.00 95.44 214 SER A CA 1
ATOM 1720 C C . SER A 1 214 ? 6.092 -5.610 5.975 1.00 95.44 214 SER A C 1
ATOM 1722 O O . SER A 1 214 ? 6.442 -4.450 6.178 1.00 95.44 214 SER A O 1
ATOM 1724 N N . LEU A 1 215 ? 4.826 -6.018 6.072 1.00 95.69 215 LEU A N 1
ATOM 1725 C CA . LEU A 1 215 ? 3.747 -5.148 6.536 1.00 95.69 215 LEU A CA 1
ATOM 1726 C C . LEU A 1 215 ? 3.926 -4.837 8.029 1.00 95.69 215 LEU A C 1
ATOM 1728 O O . LEU A 1 215 ? 4.055 -5.764 8.845 1.00 95.69 215 LEU A O 1
ATOM 1732 N N . SER A 1 216 ? 3.883 -3.556 8.386 1.00 94.62 216 SER A N 1
ATOM 1733 C CA . SER A 1 216 ? 3.889 -3.099 9.774 1.00 94.62 216 SER A CA 1
ATOM 1734 C C . SER A 1 216 ? 2.589 -3.469 10.497 1.00 94.62 216 SER A C 1
ATOM 1736 O O . SER A 1 216 ? 1.615 -3.940 9.903 1.00 94.62 216 SER A O 1
ATOM 1738 N N . AL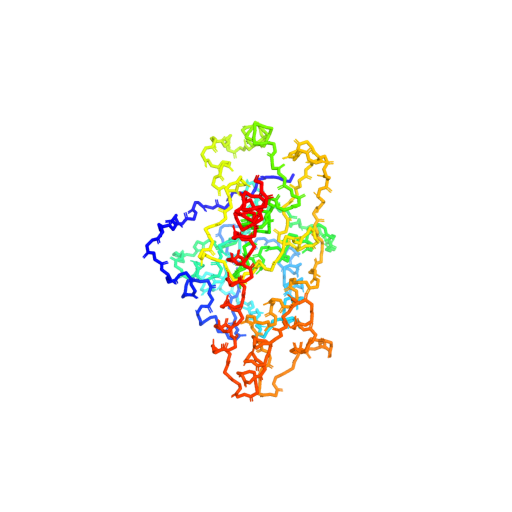A A 1 217 ? 2.549 -3.264 11.816 1.00 93.50 217 ALA A N 1
ATOM 1739 C CA . ALA A 1 217 ? 1.311 -3.441 12.575 1.00 93.50 217 ALA A CA 1
ATOM 1740 C C . ALA A 1 217 ? 0.207 -2.483 12.093 1.00 93.50 217 ALA A C 1
ATOM 1742 O O . ALA A 1 217 ? -0.960 -2.877 12.034 1.00 93.50 217 ALA A O 1
ATOM 1743 N N . LEU A 1 218 ? 0.581 -1.256 11.715 1.00 90.25 218 LEU A N 1
ATOM 1744 C CA . LEU A 1 218 ? -0.355 -0.252 11.228 1.00 90.25 218 LEU A CA 1
ATOM 1745 C C . LEU A 1 218 ? -0.835 -0.578 9.811 1.00 90.25 218 LEU A C 1
ATOM 1747 O O . LEU A 1 218 ? -2.038 -0.505 9.559 1.00 90.25 218 LEU A O 1
ATOM 1751 N N . ASP A 1 219 ? 0.062 -1.051 8.935 1.00 93.00 219 ASP A N 1
ATOM 1752 C CA . ASP A 1 219 ? -0.307 -1.504 7.589 1.00 93.00 219 ASP A CA 1
ATOM 1753 C C . ASP A 1 219 ? -1.396 -2.576 7.660 1.00 93.00 219 ASP A C 1
ATOM 1755 O O . ASP A 1 219 ? -2.431 -2.463 7.004 1.00 93.00 219 ASP A O 1
ATOM 1759 N N . LYS A 1 220 ? -1.196 -3.593 8.507 1.00 94.69 220 LYS A N 1
ATOM 1760 C CA . LYS A 1 220 ? -2.141 -4.705 8.698 1.00 94.69 220 LYS A CA 1
ATOM 1761 C C . LYS A 1 220 ? -3.468 -4.236 9.287 1.00 94.69 220 LYS A C 1
ATOM 1763 O O . LYS A 1 220 ? -4.530 -4.637 8.813 1.00 94.69 220 LYS A O 1
ATOM 1768 N N . ALA A 1 221 ? -3.413 -3.376 10.305 1.00 92.38 221 ALA A N 1
ATOM 1769 C CA . ALA A 1 221 ? -4.600 -2.831 10.952 1.00 92.38 221 ALA A CA 1
ATOM 1770 C C . ALA A 1 221 ? -5.468 -2.041 9.969 1.00 92.38 221 ALA A C 1
ATOM 1772 O O . ALA A 1 221 ? -6.684 -2.224 9.924 1.00 92.38 221 ALA A O 1
ATOM 1773 N N . TYR A 1 222 ? -4.848 -1.196 9.146 1.00 89.00 222 TYR A N 1
ATOM 1774 C CA . TYR A 1 222 ? -5.569 -0.404 8.154 1.00 89.00 222 TYR A CA 1
ATOM 1775 C C . TYR A 1 222 ? -6.111 -1.263 7.017 1.00 89.00 222 TYR A C 1
ATOM 1777 O O . TYR A 1 222 ? -7.166 -0.935 6.475 1.00 89.00 222 TYR A O 1
ATOM 1785 N N . ALA A 1 223 ? -5.470 -2.394 6.714 1.00 90.56 223 ALA A N 1
ATOM 1786 C CA . ALA A 1 223 ? -5.956 -3.317 5.695 1.00 90.56 223 ALA A CA 1
ATOM 1787 C C . ALA A 1 223 ? -7.277 -3.925 6.166 1.00 90.56 223 ALA A C 1
ATOM 1789 O O . ALA A 1 223 ? -8.258 -3.937 5.426 1.00 90.56 223 ALA A O 1
ATOM 1790 N N . PHE A 1 224 ? -7.326 -4.325 7.439 1.00 92.56 224 PHE A N 1
ATOM 1791 C CA . PHE A 1 224 ? -8.534 -4.842 8.066 1.00 92.56 224 PHE A CA 1
ATOM 1792 C C . PHE A 1 224 ? -9.635 -3.783 8.152 1.00 92.56 224 PHE A C 1
ATOM 1794 O O . PHE A 1 224 ? -10.781 -4.056 7.810 1.00 92.56 224 PHE A O 1
ATOM 1801 N N . LEU A 1 225 ? -9.310 -2.572 8.613 1.00 89.50 225 LEU A N 1
ATOM 1802 C CA . LEU A 1 225 ? -10.306 -1.515 8.831 1.00 89.50 225 LEU A CA 1
ATOM 1803 C C . LEU A 1 225 ? -10.874 -0.958 7.517 1.00 89.50 225 LEU A C 1
ATOM 1805 O O . LEU A 1 225 ? -12.014 -0.506 7.492 1.00 89.50 225 LEU A O 1
ATOM 1809 N N . ASN A 1 226 ? -10.124 -1.023 6.415 1.00 85.75 226 ASN A N 1
ATOM 1810 C CA . ASN A 1 226 ? -10.654 -0.685 5.093 1.00 85.75 226 ASN A CA 1
ATOM 1811 C C . ASN A 1 226 ? -11.372 -1.869 4.423 1.00 85.75 226 ASN A C 1
ATOM 1813 O O . ASN A 1 226 ? -12.345 -1.656 3.699 1.00 85.75 226 ASN A O 1
ATOM 1817 N N . TYR A 1 227 ? -10.937 -3.104 4.686 1.00 88.25 227 TYR A N 1
ATOM 1818 C CA . TYR A 1 227 ? -11.469 -4.325 4.074 1.00 88.25 227 TYR A CA 1
ATOM 1819 C C . TYR A 1 227 ? -11.800 -5.386 5.140 1.00 88.25 227 TYR A C 1
ATOM 1821 O O . TYR A 1 227 ? -11.111 -6.408 5.236 1.00 88.25 227 TYR A O 1
ATOM 1829 N N . PRO A 1 228 ? -12.853 -5.182 5.952 1.00 90.25 228 PRO A N 1
ATOM 1830 C CA . PRO A 1 228 ? -13.118 -6.033 7.106 1.00 90.25 228 PRO A CA 1
ATOM 1831 C C . PRO A 1 228 ? -13.627 -7.426 6.716 1.00 90.25 228 PRO A C 1
ATOM 1833 O O . PRO A 1 228 ? -14.402 -7.618 5.769 1.00 90.25 228 PRO A O 1
ATOM 1836 N N . PHE A 1 229 ? -13.231 -8.423 7.505 1.00 90.62 229 PHE A N 1
ATOM 1837 C CA . PHE A 1 229 ? -13.789 -9.773 7.448 1.00 90.62 229 PHE A CA 1
ATOM 1838 C C . PHE A 1 229 ? -15.121 -9.798 8.210 1.00 90.62 229 PHE A C 1
ATOM 1840 O O . PHE A 1 229 ? -15.144 -9.856 9.432 1.00 90.62 229 PHE A O 1
ATOM 1847 N N . LEU A 1 230 ? -16.241 -9.701 7.491 1.00 86.50 230 LEU A N 1
ATOM 1848 C CA . LEU A 1 230 ? -17.582 -9.601 8.082 1.00 86.50 230 LEU A CA 1
ATOM 1849 C C . LEU A 1 230 ? -18.407 -10.877 7.903 1.00 86.50 230 LEU A C 1
ATOM 1851 O O . LEU A 1 230 ? -18.169 -11.664 6.985 1.00 86.50 230 LEU A O 1
ATOM 1855 N N . ARG A 1 231 ? -19.451 -11.019 8.733 1.00 81.44 231 ARG A N 1
ATOM 1856 C CA . ARG A 1 231 ? -20.532 -12.017 8.586 1.00 81.44 231 ARG A CA 1
ATOM 1857 C C . ARG A 1 231 ? -20.018 -13.453 8.401 1.00 81.44 231 ARG A C 1
ATOM 1859 O O . ARG A 1 231 ? -20.393 -14.141 7.457 1.00 81.44 231 ARG A O 1
ATOM 1866 N N . GLY A 1 232 ? -19.140 -13.894 9.301 1.00 75.38 232 GLY A N 1
ATOM 1867 C CA . GLY A 1 232 ? -18.602 -15.260 9.314 1.00 75.38 232 GLY A CA 1
ATOM 1868 C C . GLY A 1 232 ? -17.397 -15.491 8.397 1.00 75.38 232 GLY A C 1
ATOM 1869 O O . GLY A 1 232 ? -16.805 -16.565 8.450 1.00 75.38 232 GLY A O 1
ATOM 1870 N N . ALA A 1 233 ? -16.988 -14.496 7.602 1.00 84.38 233 ALA A N 1
ATOM 1871 C CA . ALA A 1 233 ? -15.650 -14.498 7.024 1.00 84.38 233 ALA A CA 1
ATOM 1872 C C . ALA A 1 233 ? -14.617 -14.263 8.135 1.00 84.38 233 ALA A C 1
ATOM 1874 O O . ALA A 1 233 ? -14.829 -13.433 9.017 1.00 84.38 233 ALA A O 1
ATOM 1875 N N . ALA A 1 234 ? -13.496 -14.971 8.065 1.00 87.62 234 ALA A N 1
ATOM 1876 C CA . ALA A 1 234 ? -12.363 -14.789 8.958 1.00 87.62 234 ALA A CA 1
ATOM 1877 C C . ALA A 1 234 ? -11.069 -14.843 8.148 1.00 87.62 234 ALA A C 1
ATOM 1879 O O . ALA A 1 234 ? -11.003 -15.495 7.100 1.00 87.62 234 ALA A O 1
ATOM 1880 N N . SER A 1 235 ? -10.046 -14.153 8.641 1.00 92.62 235 SER A N 1
ATOM 1881 C CA . SER A 1 235 ? -8.698 -14.323 8.121 1.00 92.62 235 SER A CA 1
ATOM 1882 C C . SER A 1 235 ? -8.176 -15.729 8.423 1.00 92.62 235 SER A C 1
ATOM 1884 O O . SER A 1 235 ? -8.599 -16.387 9.374 1.00 92.62 235 SER A O 1
ATOM 1886 N N . VAL A 1 236 ? -7.208 -16.169 7.622 1.00 92.62 236 VAL A N 1
ATOM 1887 C CA . VAL A 1 236 ? -6.391 -17.352 7.916 1.00 92.62 236 VAL A CA 1
ATOM 1888 C C . VAL A 1 236 ? -5.462 -17.141 9.120 1.00 92.62 236 VAL A C 1
ATOM 1890 O O . VAL A 1 236 ? -4.993 -18.120 9.694 1.00 92.62 236 VAL A O 1
ATOM 1893 N N . ASP A 1 237 ? -5.191 -15.890 9.504 1.00 92.88 237 ASP A N 1
ATOM 1894 C CA . ASP A 1 237 ? -4.472 -15.541 10.730 1.00 92.88 237 ASP A CA 1
ATOM 1895 C C . ASP A 1 237 ? -5.484 -15.206 11.844 1.00 92.88 237 ASP A C 1
ATOM 1897 O O . ASP A 1 237 ? -6.194 -14.200 11.740 1.00 92.88 237 ASP A O 1
ATOM 1901 N N . PRO A 1 238 ? -5.560 -15.999 12.931 1.00 92.00 238 PRO A N 1
ATOM 1902 C CA . PRO A 1 238 ? -6.523 -15.777 14.011 1.00 92.00 238 PRO A CA 1
ATOM 1903 C C . PRO A 1 238 ? -6.280 -14.477 14.791 1.00 92.00 238 PRO A C 1
ATOM 1905 O O . PRO A 1 238 ? -7.162 -14.034 15.527 1.00 92.00 238 PRO A O 1
ATOM 1908 N N . ASN A 1 239 ? -5.110 -13.846 14.645 1.00 94.00 239 ASN A N 1
ATOM 1909 C CA . ASN A 1 239 ? -4.816 -12.563 15.283 1.00 94.00 239 ASN A CA 1
ATOM 1910 C C . ASN A 1 239 ? -5.379 -11.371 14.502 1.00 94.00 239 ASN A C 1
ATOM 1912 O O . ASN A 1 239 ? -5.426 -10.260 15.036 1.00 94.00 239 ASN A O 1
ATOM 1916 N N . VAL A 1 240 ? -5.825 -11.576 13.263 1.00 94.50 240 VAL A N 1
ATOM 1917 C CA . VAL A 1 240 ? -6.447 -10.534 12.446 1.00 94.50 240 VAL A CA 1
ATOM 1918 C C . VAL A 1 240 ? -7.915 -10.411 12.854 1.00 94.50 240 VAL A C 1
ATOM 1920 O O . VAL A 1 240 ? -8.810 -11.065 12.323 1.00 94.50 240 VAL A O 1
ATOM 1923 N N . THR A 1 241 ? -8.145 -9.574 13.864 1.00 95.25 241 THR A N 1
ATOM 1924 C CA . THR A 1 241 ? -9.461 -9.300 14.450 1.00 95.25 241 THR A CA 1
ATOM 1925 C C . THR A 1 241 ? -9.709 -7.801 14.524 1.00 95.25 241 THR A C 1
ATOM 1927 O O . THR A 1 241 ? -8.765 -7.009 14.579 1.00 95.25 241 THR A O 1
ATOM 1930 N N . LEU A 1 242 ? -10.983 -7.405 14.620 1.00 95.19 242 LEU A N 1
ATOM 1931 C CA . LEU A 1 242 ? -11.352 -6.004 14.818 1.00 95.19 242 LEU A CA 1
ATOM 1932 C C . LEU A 1 242 ? -10.652 -5.398 16.041 1.00 95.19 242 LEU A C 1
ATOM 1934 O O . LEU A 1 242 ? -10.113 -4.299 15.966 1.00 95.19 242 LEU A O 1
ATOM 1938 N N . VAL A 1 243 ? -10.636 -6.116 17.167 1.00 96.25 243 VAL A N 1
ATOM 1939 C CA . VAL A 1 243 ? -10.039 -5.631 18.420 1.00 96.25 243 VAL A CA 1
ATOM 1940 C C . VAL A 1 243 ? -8.551 -5.342 18.237 1.00 96.25 243 VAL A C 1
ATOM 1942 O O . VAL A 1 243 ? -8.091 -4.269 18.629 1.00 96.25 243 VAL A O 1
ATOM 1945 N N . ASN A 1 244 ? -7.811 -6.262 17.615 1.00 96.44 244 ASN A N 1
ATOM 1946 C CA . ASN A 1 244 ? -6.379 -6.089 17.384 1.00 96.44 244 ASN A CA 1
ATOM 1947 C C . ASN A 1 244 ? -6.097 -4.970 16.378 1.00 96.44 244 ASN A C 1
ATOM 1949 O O . ASN A 1 244 ? -5.191 -4.173 16.614 1.00 96.44 244 ASN A O 1
ATOM 1953 N N . ALA A 1 245 ? -6.902 -4.854 15.317 1.00 94.81 245 ALA A N 1
ATOM 1954 C CA . ALA A 1 245 ? -6.785 -3.766 14.351 1.00 94.81 245 ALA A CA 1
ATOM 1955 C C . ALA A 1 245 ? -7.020 -2.396 15.010 1.00 94.81 245 ALA A C 1
ATOM 1957 O O . ALA A 1 245 ? -6.202 -1.493 14.858 1.00 94.81 245 ALA A O 1
ATOM 1958 N N . LEU A 1 246 ? -8.077 -2.250 15.816 1.00 95.00 246 LEU A N 1
ATOM 1959 C CA . LEU A 1 246 ? -8.359 -1.008 16.544 1.00 95.00 246 LEU A CA 1
ATOM 1960 C C . LEU A 1 246 ? -7.261 -0.667 17.557 1.00 95.00 246 LEU A C 1
ATOM 1962 O O . LEU A 1 246 ? -6.913 0.500 17.702 1.00 95.00 246 LEU A O 1
ATOM 1966 N N . ASN A 1 247 ? -6.700 -1.667 18.244 1.00 94.81 247 ASN A N 1
ATOM 1967 C CA . ASN A 1 247 ? -5.597 -1.460 19.186 1.00 94.81 247 ASN A CA 1
ATOM 1968 C C . ASN A 1 247 ? -4.322 -0.994 18.476 1.00 94.81 247 ASN A C 1
ATOM 1970 O O . ASN A 1 247 ? -3.725 -0.008 18.895 1.00 94.81 247 ASN A O 1
ATOM 1974 N N . ALA A 1 248 ? -3.930 -1.669 17.393 1.00 92.31 248 ALA A N 1
ATOM 1975 C CA . ALA A 1 248 ? -2.750 -1.312 16.609 1.00 92.31 248 ALA A CA 1
ATOM 1976 C C . ALA A 1 248 ? -2.888 0.070 15.952 1.00 92.31 248 ALA A C 1
ATOM 1978 O O . ALA A 1 248 ? -1.928 0.834 15.919 1.00 92.31 248 ALA A O 1
ATOM 1979 N N . ALA A 1 249 ? -4.093 0.417 15.495 1.00 89.25 249 ALA A N 1
ATOM 1980 C CA . ALA A 1 249 ? -4.410 1.743 14.976 1.00 89.25 249 ALA A CA 1
ATOM 1981 C C . ALA A 1 249 ? -4.509 2.824 16.069 1.00 89.25 249 ALA A C 1
ATOM 1983 O O . ALA A 1 249 ? -4.525 4.006 15.740 1.00 89.25 249 ALA A O 1
ATOM 1984 N N . GLY A 1 250 ? -4.595 2.452 17.351 1.00 91.25 250 GLY A N 1
ATOM 1985 C CA . GLY A 1 250 ? -4.783 3.393 18.458 1.00 91.25 250 GLY A CA 1
ATOM 1986 C C . GLY A 1 250 ? -6.188 4.000 18.529 1.00 91.25 250 GLY A C 1
ATOM 1987 O O . GLY A 1 250 ? -6.360 5.081 19.089 1.00 91.25 250 GLY A O 1
ATOM 1988 N N . VAL A 1 251 ? -7.204 3.334 17.969 1.00 90.69 251 VAL A N 1
ATOM 1989 C CA . VAL A 1 251 ? -8.589 3.822 18.006 1.00 90.69 251 VAL A CA 1
ATOM 1990 C C . VAL A 1 251 ? -9.197 3.605 19.391 1.00 90.69 251 VAL A C 1
ATOM 1992 O O . VAL A 1 251 ? -9.357 2.474 19.870 1.00 90.69 251 VAL A O 1
ATOM 1995 N N . THR A 1 252 ? -9.589 4.712 20.017 1.00 91.12 252 THR A N 1
ATOM 1996 C CA . THR A 1 252 ? -10.149 4.774 21.371 1.00 91.12 252 THR A CA 1
ATOM 1997 C C . THR A 1 252 ? -11.466 5.560 21.402 1.00 91.12 252 THR A C 1
ATOM 1999 O O . THR A 1 252 ? -11.896 6.139 20.400 1.00 91.12 252 THR A O 1
ATOM 2002 N N . GLY A 1 253 ? -12.134 5.554 22.561 1.00 94.00 253 GLY A N 1
ATOM 2003 C CA . GLY A 1 253 ? -13.332 6.356 22.816 1.00 94.00 253 GLY A CA 1
ATOM 2004 C C . GLY A 1 253 ? -14.520 6.016 21.912 1.00 94.00 253 GLY A C 1
ATOM 2005 O O . GLY A 1 253 ? -14.684 4.877 21.475 1.00 94.00 253 GLY A O 1
ATOM 2006 N N . THR A 1 254 ? -15.348 7.021 21.624 1.00 93.94 254 THR A N 1
ATOM 2007 C CA . THR A 1 254 ? -16.596 6.872 20.856 1.00 93.94 254 THR A CA 1
ATOM 2008 C C . THR A 1 254 ? -16.372 6.285 19.465 1.00 93.94 254 THR A C 1
ATOM 2010 O O . THR A 1 254 ? -17.139 5.430 19.036 1.00 93.94 254 THR A O 1
ATOM 2013 N N . ALA A 1 255 ? -15.290 6.667 18.781 1.00 92.12 255 ALA A N 1
ATOM 2014 C CA . ALA A 1 255 ? -14.972 6.125 17.460 1.00 92.12 255 ALA A CA 1
ATOM 2015 C C . ALA A 1 255 ? -14.778 4.603 17.490 1.00 92.12 255 ALA A C 1
ATOM 2017 O O . ALA A 1 255 ? -15.251 3.901 16.600 1.00 92.12 255 ALA A O 1
ATOM 2018 N N . ARG A 1 256 ? -14.134 4.081 18.543 1.00 96.75 256 ARG A N 1
ATOM 2019 C CA . ARG A 1 256 ? -13.959 2.637 18.733 1.00 96.75 256 ARG A CA 1
ATOM 2020 C C . ARG A 1 256 ? -15.308 1.928 18.859 1.00 96.75 256 ARG A C 1
ATOM 2022 O O . ARG A 1 256 ? -15.502 0.883 18.244 1.00 96.75 256 ARG A O 1
ATOM 2029 N N . THR A 1 257 ? -16.219 2.495 19.648 1.00 97.25 257 THR A N 1
ATOM 2030 C CA . THR A 1 257 ? -17.563 1.944 19.861 1.00 97.25 257 THR A CA 1
ATOM 2031 C C . THR A 1 257 ? -18.380 1.954 18.573 1.00 97.25 257 THR A C 1
ATOM 2033 O O . THR A 1 257 ? -18.965 0.931 18.232 1.00 97.25 257 THR A O 1
ATOM 2036 N N . ASN A 1 258 ? -18.365 3.062 17.829 1.00 96.44 258 ASN A N 1
ATOM 2037 C CA . ASN A 1 258 ? -19.102 3.177 16.572 1.00 96.44 258 ASN A CA 1
ATOM 2038 C C . ASN A 1 258 ? -18.597 2.170 15.535 1.00 96.44 258 ASN A C 1
ATOM 2040 O O . ASN A 1 258 ? -19.378 1.390 15.010 1.00 96.44 258 ASN A O 1
ATOM 2044 N N . ILE A 1 259 ? -17.279 2.100 15.317 1.00 94.06 259 ILE A N 1
ATOM 2045 C CA . ILE A 1 259 ? -16.676 1.123 14.398 1.00 94.06 259 ILE A CA 1
ATOM 2046 C C . ILE A 1 259 ? -17.065 -0.317 14.775 1.00 94.06 259 ILE A C 1
ATOM 2048 O O . ILE A 1 259 ? -17.348 -1.135 13.900 1.00 94.06 259 ILE A O 1
ATOM 2052 N N . ALA A 1 260 ? -17.098 -0.643 16.071 1.00 96.56 260 ALA A N 1
ATOM 2053 C CA . ALA A 1 260 ? -17.506 -1.966 16.533 1.00 96.56 260 ALA A CA 1
ATOM 2054 C C . ALA A 1 260 ? -18.997 -2.265 16.313 1.00 96.56 260 ALA A C 1
ATOM 2056 O O . ALA A 1 260 ? -19.340 -3.416 16.024 1.00 96.56 260 ALA A O 1
ATOM 2057 N N . ALA A 1 261 ? -19.868 -1.259 16.414 1.00 96.62 261 ALA A N 1
ATOM 2058 C CA . ALA A 1 261 ? -21.283 -1.400 16.085 1.00 96.62 261 ALA A CA 1
ATOM 2059 C C . ALA A 1 261 ? -21.462 -1.720 14.591 1.00 96.62 261 ALA A C 1
ATOM 2061 O O . ALA A 1 261 ? -22.017 -2.767 14.260 1.00 96.62 261 ALA A O 1
ATOM 2062 N N . GLU A 1 262 ? -20.853 -0.921 13.711 1.00 94.56 262 GLU A N 1
ATOM 2063 C CA . GLU A 1 262 ? -20.888 -1.123 12.253 1.00 94.56 262 GLU A CA 1
ATOM 2064 C C . GLU A 1 262 ? -20.345 -2.506 11.846 1.00 94.56 262 GLU A C 1
ATOM 2066 O O . GLU A 1 262 ? -20.928 -3.227 11.030 1.00 94.56 262 GLU A O 1
ATOM 2071 N N . TYR A 1 263 ? -19.248 -2.942 12.480 1.00 93.81 263 TYR A N 1
ATOM 2072 C CA . TYR A 1 263 ? -18.698 -4.285 12.280 1.00 93.81 263 TYR A CA 1
ATOM 2073 C C . TYR A 1 263 ? -19.697 -5.389 12.654 1.00 93.81 263 TYR A C 1
ATOM 2075 O O . TYR A 1 263 ? -19.824 -6.384 11.937 1.00 93.81 263 TYR A O 1
ATOM 2083 N N . THR A 1 264 ? -20.406 -5.224 13.773 1.00 93.94 264 THR A N 1
ATOM 2084 C CA . THR A 1 264 ? -21.376 -6.205 14.284 1.00 93.94 264 THR A CA 1
ATOM 2085 C C . THR A 1 264 ? -22.592 -6.318 13.366 1.00 93.94 264 THR A C 1
ATOM 2087 O O . THR A 1 264 ? -23.068 -7.422 13.103 1.00 93.94 264 THR A O 1
ATOM 2090 N N . GLU A 1 265 ? -23.048 -5.197 12.809 1.00 93.44 265 GLU A N 1
ATOM 2091 C CA . GLU A 1 265 ? -24.132 -5.140 11.814 1.00 93.44 265 GLU A CA 1
ATOM 2092 C C . GLU A 1 265 ? -23.693 -5.671 10.432 1.00 93.44 265 GLU A C 1
ATOM 2094 O O . GLU A 1 265 ? -24.494 -5.989 9.538 1.00 93.44 265 GLU A O 1
ATOM 2099 N N . GLY A 1 266 ? -22.383 -5.839 10.252 1.00 90.31 266 GLY A N 1
ATOM 2100 C CA . GLY A 1 266 ? -21.788 -6.209 8.984 1.00 90.31 266 GLY A CA 1
ATOM 2101 C C . GLY A 1 266 ? -21.909 -5.099 7.941 1.00 90.31 266 GLY A C 1
ATOM 2102 O O . GLY A 1 266 ? -21.968 -5.418 6.748 1.00 90.31 266 GLY A O 1
ATOM 2103 N N . ASP A 1 267 ? -21.954 -3.838 8.375 1.00 89.00 267 ASP A N 1
ATOM 2104 C CA . ASP A 1 267 ? -21.858 -2.669 7.509 1.00 89.00 267 ASP A CA 1
ATOM 2105 C C . ASP A 1 267 ? -20.391 -2.244 7.357 1.00 89.00 267 ASP A C 1
ATOM 2107 O O . ASP A 1 267 ? -19.813 -1.501 8.150 1.00 89.00 267 ASP A O 1
ATOM 2111 N N . TRP A 1 268 ? -19.756 -2.725 6.288 1.00 85.94 268 TRP A N 1
ATOM 2112 C CA . TRP A 1 268 ? -18.390 -2.315 5.965 1.00 85.94 268 TRP A CA 1
ATOM 2113 C C . TRP A 1 268 ? -18.297 -0.847 5.528 1.00 85.94 268 TRP A C 1
ATOM 2115 O O . TRP A 1 268 ? -17.231 -0.249 5.679 1.00 85.94 268 TRP A O 1
ATOM 2125 N N . ARG A 1 269 ? -19.370 -0.265 4.966 1.00 84.81 269 ARG A N 1
ATOM 2126 C CA . ARG A 1 269 ? -19.363 1.128 4.497 1.00 84.81 269 ARG A CA 1
ATOM 2127 C C . ARG A 1 269 ? -19.398 2.066 5.696 1.00 84.81 269 ARG A C 1
ATOM 2129 O O . ARG A 1 269 ? -18.559 2.966 5.756 1.00 84.81 269 ARG A O 1
ATOM 2136 N N . GLY A 1 270 ? -20.298 1.808 6.644 1.00 87.06 270 GLY A N 1
ATOM 2137 C CA . GLY A 1 270 ? -20.377 2.509 7.925 1.00 87.06 270 GLY A CA 1
ATOM 2138 C C . GLY A 1 270 ? -19.074 2.401 8.713 1.00 87.06 270 GLY A C 1
ATOM 2139 O O . GLY A 1 270 ? -18.478 3.421 9.060 1.00 87.06 270 GLY A O 1
ATOM 2140 N N . LEU A 1 271 ? -18.536 1.184 8.867 1.00 89.31 271 LEU A N 1
ATOM 2141 C CA . LEU A 1 271 ? -17.266 0.945 9.564 1.00 89.31 271 LEU A CA 1
ATOM 2142 C C . LEU A 1 271 ? -16.139 1.814 9.010 1.00 89.31 271 LEU A C 1
ATOM 2144 O O . LEU A 1 271 ? -15.410 2.479 9.751 1.00 89.31 271 LEU A O 1
ATOM 2148 N N . ARG A 1 272 ? -15.992 1.802 7.687 1.00 84.56 272 ARG A N 1
ATOM 2149 C CA . ARG A 1 272 ? -14.914 2.516 7.018 1.00 84.56 272 ARG A CA 1
ATOM 2150 C C . ARG A 1 272 ? -15.127 4.030 7.036 1.00 84.56 272 ARG A C 1
ATOM 2152 O O . ARG A 1 272 ? -14.149 4.770 7.158 1.00 84.56 272 ARG A O 1
ATOM 2159 N N . ALA A 1 273 ? -16.374 4.499 6.985 1.00 82.75 273 ALA A N 1
ATOM 2160 C CA . ALA A 1 273 ? -16.704 5.912 7.157 1.00 82.75 273 ALA A CA 1
ATOM 2161 C C . ALA A 1 273 ? -16.355 6.403 8.572 1.00 82.75 273 ALA A C 1
ATOM 2163 O O . ALA A 1 273 ? -15.711 7.442 8.723 1.00 82.75 273 ALA A O 1
ATOM 2164 N N . GLU A 1 274 ? -16.700 5.630 9.603 1.00 87.62 274 GLU A N 1
ATOM 2165 C CA . GLU A 1 274 ? -16.353 5.913 10.999 1.00 87.62 274 GLU A CA 1
ATOM 2166 C C . GLU A 1 274 ? -14.835 5.948 11.215 1.00 87.62 274 GLU A C 1
ATOM 2168 O O . GLU A 1 274 ? -14.305 6.891 11.810 1.00 87.62 274 GLU A O 1
ATOM 2173 N N . PHE A 1 275 ? -14.118 4.960 10.673 1.00 85.94 275 PHE A N 1
ATOM 2174 C CA . PHE A 1 275 ? -12.659 4.923 10.727 1.00 85.94 275 PHE A CA 1
ATOM 2175 C C . PHE A 1 275 ? -12.024 6.123 10.008 1.00 85.94 275 PHE A C 1
ATOM 2177 O O . PHE A 1 275 ? -11.167 6.804 10.575 1.00 85.94 275 PHE A O 1
ATOM 2184 N N . THR A 1 276 ? -12.501 6.451 8.806 1.00 79.44 276 THR A N 1
ATOM 2185 C CA . THR A 1 276 ? -12.038 7.623 8.048 1.00 79.44 276 THR A CA 1
ATOM 2186 C C . THR A 1 276 ? -12.261 8.905 8.847 1.00 79.44 276 THR A C 1
ATOM 2188 O O . THR A 1 276 ? -11.321 9.676 9.043 1.00 79.44 276 THR A O 1
ATOM 2191 N N . ARG A 1 277 ? -13.463 9.104 9.401 1.00 80.19 277 ARG A N 1
ATOM 2192 C CA . ARG A 1 277 ? -13.779 10.266 10.243 1.00 80.19 277 ARG A CA 1
ATOM 2193 C C . ARG A 1 277 ? -12.855 10.360 11.453 1.00 80.19 277 ARG A C 1
ATOM 2195 O O . ARG A 1 277 ? -12.362 11.442 11.763 1.00 80.19 277 ARG A O 1
ATOM 2202 N N . TRP A 1 278 ? -12.580 9.239 12.116 1.00 84.31 278 TRP A N 1
ATOM 2203 C CA . TRP A 1 278 ? -11.637 9.209 13.230 1.00 84.31 278 TRP A CA 1
ATOM 2204 C C . TRP A 1 278 ? -10.231 9.645 12.802 1.00 84.31 278 TRP A C 1
ATOM 2206 O O . TRP A 1 278 ? -9.649 10.507 13.459 1.00 84.31 278 TRP A O 1
ATOM 2216 N N . THR A 1 279 ? -9.707 9.135 11.682 1.00 77.38 279 THR A N 1
ATOM 2217 C CA . THR A 1 279 ? -8.377 9.548 11.194 1.00 77.38 279 THR A CA 1
ATOM 2218 C C . THR A 1 279 ? -8.307 11.029 10.823 1.00 77.38 279 THR A C 1
ATOM 2220 O O . THR A 1 279 ? -7.307 11.677 11.126 1.00 77.38 279 THR A O 1
ATOM 2223 N N . LEU A 1 280 ? -9.374 11.594 10.245 1.00 73.25 280 LEU A N 1
ATOM 2224 C CA . LEU A 1 280 ? -9.466 13.029 9.962 1.00 73.25 280 LEU A CA 1
ATOM 2225 C C . LEU A 1 280 ? -9.472 13.859 11.256 1.00 73.25 280 LEU A C 1
ATOM 2227 O O . LEU A 1 280 ? -8.735 14.840 11.359 1.00 73.25 280 LEU A O 1
ATOM 2231 N N . ASN A 1 281 ? -10.224 13.431 12.273 1.00 76.75 281 ASN A N 1
ATOM 2232 C CA . ASN A 1 281 ? -10.292 14.123 13.562 1.00 76.75 281 ASN A CA 1
ATOM 2233 C C . ASN A 1 281 ? -8.956 14.096 14.317 1.00 76.75 281 ASN A C 1
ATOM 2235 O O . ASN A 1 281 ? -8.559 15.115 14.878 1.00 76.75 281 ASN A O 1
ATOM 2239 N N . GLN A 1 282 ? -8.237 12.967 14.295 1.00 75.12 282 GLN A N 1
ATOM 2240 C CA . GLN A 1 282 ? -6.902 12.876 14.903 1.00 75.12 282 GLN A CA 1
ATOM 2241 C C . GLN A 1 282 ? -5.925 13.888 14.296 1.00 75.12 282 GLN A C 1
ATOM 2243 O O . GLN A 1 282 ? -5.079 14.432 14.998 1.00 75.12 282 GLN A O 1
ATOM 2248 N N . ARG A 1 283 ? -6.054 14.185 12.999 1.00 68.31 283 ARG A N 1
ATOM 2249 C CA . ARG A 1 283 ? -5.236 15.212 12.340 1.00 68.31 283 ARG A CA 1
ATOM 2250 C C . ARG A 1 283 ? -5.656 16.624 12.717 1.00 68.31 283 ARG A C 1
ATOM 2252 O O . ARG A 1 283 ? -4.789 17.465 12.931 1.00 68.31 283 ARG A O 1
ATOM 2259 N N . ALA A 1 284 ? -6.962 16.888 12.769 1.00 67.31 284 ALA A N 1
ATOM 2260 C CA . ALA A 1 284 ? -7.486 18.212 13.086 1.00 67.31 284 ALA A CA 1
ATOM 2261 C C . ALA A 1 284 ? -7.081 18.656 14.500 1.00 67.31 284 ALA A C 1
ATOM 2263 O O . ALA A 1 284 ? -6.531 19.743 14.653 1.00 67.31 284 ALA A O 1
ATOM 2264 N N . ALA A 1 285 ? -7.262 17.786 15.499 1.00 67.88 285 ALA A N 1
ATOM 2265 C CA . ALA A 1 285 ? -6.924 18.074 16.896 1.00 67.88 285 ALA A CA 1
ATOM 2266 C C . ALA A 1 285 ? -5.432 18.391 17.109 1.00 67.88 285 ALA A C 1
ATOM 2268 O O . ALA A 1 285 ? -5.067 19.184 17.967 1.00 67.88 285 ALA A O 1
ATOM 2269 N N . LEU A 1 286 ? -4.548 17.792 16.313 1.00 61.91 286 LEU A N 1
ATOM 2270 C CA . LEU A 1 286 ? -3.107 18.025 16.433 1.00 61.91 286 LEU A CA 1
ATOM 2271 C C . LEU A 1 286 ? -2.632 19.251 15.654 1.00 61.91 286 LEU A C 1
ATOM 2273 O O . LEU A 1 286 ? -1.602 19.824 15.991 1.00 61.91 286 LEU A O 1
ATOM 2277 N N . ALA A 1 287 ? -3.376 19.676 14.632 1.00 59.12 287 ALA A N 1
ATOM 2278 C CA . ALA A 1 287 ? -3.098 20.925 13.938 1.00 59.12 287 ALA A CA 1
ATOM 2279 C C . ALA A 1 287 ? -3.473 22.162 14.768 1.00 59.12 287 ALA A C 1
ATOM 2281 O O . ALA A 1 287 ? -2.860 23.208 14.566 1.00 59.12 287 ALA A O 1
ATOM 2282 N N . SER A 1 288 ? -4.459 22.061 15.669 1.00 58.56 288 SER A N 1
ATOM 2283 C CA . SER A 1 288 ? -4.829 23.157 16.573 1.00 58.56 288 SER A CA 1
ATOM 2284 C C . SER A 1 288 ? -3.949 23.229 17.825 1.00 58.56 288 SER A C 1
ATOM 2286 O O . SER A 1 288 ? -3.768 24.317 18.360 1.00 58.56 288 SER A O 1
ATOM 2288 N N . ALA A 1 289 ? -3.317 22.121 18.234 1.00 60.34 289 ALA A N 1
ATOM 2289 C CA . ALA A 1 289 ? -2.513 22.050 19.457 1.00 60.34 289 ALA A CA 1
ATOM 2290 C C . ALA A 1 289 ? -1.381 23.105 19.578 1.00 60.34 289 ALA A C 1
ATOM 2292 O O . ALA A 1 289 ? -1.232 23.665 20.662 1.00 60.34 289 ALA A O 1
ATOM 2293 N N . PRO A 1 290 ? -0.599 23.444 18.528 1.00 59.38 290 PRO A N 1
ATOM 2294 C CA . PRO A 1 290 ? 0.412 24.502 18.627 1.00 59.38 290 PRO A CA 1
ATOM 2295 C C . PRO A 1 290 ? -0.202 25.899 18.794 1.00 59.38 290 PRO A C 1
ATOM 2297 O O . PRO A 1 290 ? 0.310 26.703 19.563 1.00 59.38 290 PRO A O 1
ATOM 2300 N N . ALA A 1 291 ? -1.313 26.174 18.103 1.00 57.00 291 ALA A N 1
ATOM 2301 C CA . ALA A 1 291 ? -2.003 27.461 18.168 1.00 57.00 291 ALA A CA 1
ATOM 2302 C C . ALA A 1 291 ? -2.727 27.660 19.509 1.00 57.00 291 ALA A C 1
ATOM 2304 O O . ALA A 1 291 ? -2.771 28.772 20.027 1.00 57.00 291 ALA A O 1
ATOM 2305 N N . GLU A 1 292 ? -3.267 26.584 20.086 1.00 57.31 292 GLU A N 1
ATOM 2306 C CA . GLU A 1 292 ? -3.853 26.586 21.429 1.00 57.31 292 GLU A CA 1
ATOM 2307 C C . GLU A 1 292 ? -2.776 26.791 22.502 1.00 57.31 292 GLU A C 1
ATOM 2309 O O . GLU A 1 292 ? -2.952 27.640 23.368 1.00 57.31 292 GLU A O 1
ATOM 2314 N N . ALA A 1 293 ? -1.628 26.110 22.394 1.00 55.28 293 ALA A N 1
ATOM 2315 C CA . ALA A 1 293 ? -0.510 26.284 23.324 1.00 55.28 293 ALA A CA 1
ATOM 2316 C C . ALA A 1 293 ? 0.096 27.701 23.275 1.00 55.28 293 ALA A C 1
ATOM 2318 O O . ALA A 1 293 ? 0.447 28.259 24.313 1.00 55.28 293 ALA A O 1
ATOM 2319 N N . GLU A 1 294 ? 0.203 28.309 22.088 1.00 58.31 294 GLU A N 1
ATOM 2320 C CA . GLU A 1 294 ? 0.636 29.706 21.943 1.00 58.31 294 GLU A CA 1
ATOM 2321 C C . GLU A 1 294 ? -0.398 30.697 22.498 1.00 58.31 294 GLU A C 1
ATOM 2323 O O . GLU A 1 294 ? -0.020 31.677 23.138 1.00 58.31 294 GLU A O 1
ATOM 2328 N N . ALA A 1 295 ? -1.694 30.445 22.295 1.00 55.50 295 ALA A N 1
ATOM 2329 C CA . ALA A 1 295 ? -2.761 31.285 22.837 1.00 55.50 295 ALA A CA 1
ATOM 2330 C C . ALA A 1 295 ? -2.860 31.194 24.369 1.00 55.50 295 ALA A C 1
ATOM 2332 O O . ALA A 1 295 ? -3.099 32.207 25.023 1.00 55.50 295 ALA A O 1
ATOM 2333 N N . GLU A 1 296 ? -2.649 30.008 24.942 1.00 61.31 296 GLU A N 1
ATOM 2334 C CA . GLU A 1 296 ? -2.634 29.779 26.390 1.00 61.31 296 GLU A CA 1
ATOM 2335 C C . GLU A 1 296 ? -1.402 30.437 27.034 1.00 61.31 296 GLU A C 1
ATOM 2337 O O . GLU A 1 296 ? -1.543 31.207 27.981 1.00 61.31 296 GLU A O 1
ATOM 2342 N N . ALA A 1 297 ? -0.214 30.282 26.436 1.00 58.78 297 ALA A N 1
ATOM 2343 C CA . ALA A 1 297 ? 0.998 30.974 26.884 1.00 58.78 297 ALA A CA 1
ATOM 2344 C C . ALA A 1 297 ? 0.899 32.509 26.774 1.00 58.78 297 ALA A C 1
ATOM 2346 O O . ALA A 1 297 ? 1.463 33.224 27.599 1.00 58.78 297 ALA A O 1
ATOM 2347 N N . ALA A 1 298 ? 0.180 33.029 25.773 1.00 58.44 298 ALA A N 1
ATOM 2348 C CA . ALA A 1 298 ? -0.077 34.462 25.626 1.00 58.44 298 ALA A CA 1
ATOM 2349 C C . ALA A 1 298 ? -1.157 34.992 26.587 1.00 58.44 298 ALA A C 1
ATOM 2351 O O . ALA A 1 298 ? -1.192 36.191 26.848 1.00 58.44 298 ALA A O 1
ATOM 2352 N N . ALA A 1 299 ? -2.039 34.129 27.099 1.00 62.59 299 ALA A N 1
ATOM 2353 C CA . ALA A 1 299 ? -3.042 34.488 28.101 1.00 62.59 299 ALA A CA 1
ATOM 2354 C C . ALA A 1 299 ? -2.485 34.464 29.538 1.00 62.59 299 ALA A C 1
ATOM 2356 O O . ALA A 1 299 ? -3.059 35.096 30.425 1.00 62.59 299 ALA A O 1
ATOM 2357 N N . GLU A 1 300 ? -1.379 33.750 29.764 1.00 63.72 300 GLU A N 1
ATOM 2358 C CA . GLU A 1 300 ? -0.666 33.677 31.048 1.00 63.72 300 GLU A CA 1
ATOM 2359 C C . GLU A 1 300 ? 0.453 34.733 31.212 1.00 63.72 300 GLU A C 1
ATOM 2361 O O . GLU A 1 300 ? 1.038 34.829 32.296 1.00 63.72 300 GLU A O 1
ATOM 2366 N N . ALA A 1 301 ? 0.742 35.530 30.173 1.00 52.44 301 ALA A N 1
ATOM 2367 C CA . ALA A 1 301 ? 1.763 36.591 30.148 1.00 52.44 301 ALA A CA 1
ATOM 2368 C C . ALA A 1 301 ? 1.170 38.001 30.316 1.00 52.44 301 ALA A C 1
ATOM 2370 O O . ALA A 1 301 ? 1.836 38.835 30.976 1.00 52.44 301 ALA A O 1
#

Secondary structure (DSSP, 8-state):
-----PPPPPPPPTT-TTHHHHHHS---SEEEEEE-TT----HHHHHHHHHHGGGHHHHSS-EEEE-S-GGG-SEEEE--GGG-SEE--TTHHHHSPTTS-SEE-SS--SSSS--HHHHHHHHHHHHHHTT---GGG-TTGGGT--B-HHHHHHHHHHHSSSPPPHHHHIIIIISPPPTTS-S--SS--TT-TTPPPB-GGGBTT-PPBPPP-S--HHHHHHHHHHS---TT---SSTT--HHHHHHHHT--HHHHHHHHHHHHHT-HHHHHHHHHHHHHHHHHHHHHHHHHHHHHHHH--

Sequence (301 aa):
MSNETAPQQPVSTDENPEWYSYCCSELSKTITVGFVNPTPGTPVQQAKVQEVVKEWEKHANLKFRFIPNGNDAEIRISFQLLNGSWSYIGNIALQIAKPNPTMNYGWVHPTPGITEEERGVILHEFGHAIGYLHEHQSPRRGEKLTLNEPVVIEYYKRTQNPPWEEAKTRANVINVYSRGEVSNFSATDFTSIMMYYMPANFNLQGITIRPNRSLSALDKAYAFLNYPFLRGAASVDPNVTLVNALNAAGVTGTARTNIAAEYTEGDWRGLRAEFTRWTLNQRAALASAPAEAEAEAAAEA

Foldseek 3Di:
DPLQPDDDDPDDDPPDLCLVVQQAPDPDLEFEAEQDPPASDDPQLVVLLVVLLVQLVQQFSHHYHYDHPRQPGLAYEGADQQNAWAAAAANVSVVDDTPDHRTYHNPRDSDHDADLVNSLSSNQRVCRNNGDAALQLAPQVVVPWAFPLVVQQVCQQPPDVPGDDSVRSCVRHPHHDDLSNDLQPLHRDLQASSYDFDQLNGTPNRDGRHHHRDHDLSSSLVSCQLHPQADPGHRPDPCNDLVSSCVSSVPDDPLSVQLVVCRPVVNSVSNNVSSSVVNSVSVVVVVCVVVVVVVVVVVVD

Organism: NCBI:txid2828524